Protein 8HKA (pdb70)

Solvent-accessible surface area: 12844 Å² total; per-residue (Å²): 111,146,172,128,78,93,94,23,0,108,2,8,0,0,9,28,57,47,4,2,9,4,62,0,3,88,26,0,0,101,64,0,83,98,104,32,121,45,18,1,100,21,67,44,106,54,16,55,13,1,14,91,0,0,60,34,0,14,160,26,130,59,47,1,30,22,0,0,2,1,19,1,1,0,4,0,0,0,62,68,26,43,204,146,59,60,9,66,10,68,107,13,52,32,0,0,0,0,0,11,0,16,0,0,0,0,0,24,41,212,21,102,12,152,43,0,93,69,0,18,57,64,1,124,75,51,88,42,159,4,29,6,0,0,19,4,42,0,6,4,0,1,0,0,0,4,16,0,35,89,66,21,62,9,119,17,69,40,48,60,43,128,0,12,28,41,0,8,103,35,0,62,47,45,126,4,37,0,0,0,0,4,0,1,12,0,11,70,42,47,140,66,50,100,3,93,8,6,0,0,0,37,150,126,82,13,97,30,20,77,147,10,42,4,0,43,99,27,55,19,97,72,0,56,4,40,3,1,6,0,0,0,0,1,42,54,6,75,86,80,70,8,28,56,8,16,133,16,4,28,33,4,6,87,80,100,88,0,71,129,77,0,63,119,25,17,3,90,27,100,11,35,73,34,64,128,0,21,121,42,20,182,61,10,16,43,89,5,47,146,19,23,198,64,10,98,10,180,101

Sequence (299 aa):
SHMQTPQALKIIVPYPAGGTADILPRVVAEKLRAQFPAGVLIDNRTGAGGNIGAEAVFRAEPDGNTLLASPPGPIAINHHLYRKMAFDPSKWEPVTVLATVPNVLVVNPRLPVKNVQEFIAYAKANPGKVTYGSQGNGTTSHLTASLFMQLTGTEMVHVPYKGTAPALVDLVGGQIDVFFDNISSSLPFHQAGKLRILGVADEQRSAALPEVPTFAEQGLPSMNAVTWFAVVAPPGTPAAKVAALQKSFAGALTQPEVQQKFAEQGAEPRGWDPARTGQFIRAESAKWDRVIRSANVRL

Radius of gyration: 18.82 Å; Cα contacts (8 Å, |Δi|>4): 672; chains: 1; bounding box: 53×41×50 Å

Organism: Piscinibacter sakaiensis (NCBI:txid1547922)

Structure (mmCIF, N/CA/C/O backbone):
data_8HKA
#
_entry.id   8HKA
#
_cell.length_a   46.182
_cell.length_b   54.101
_cell.length_c   50.600
_cell.angle_alpha   90.00
_cell.angle_beta   104.55
_cell.angle_gamma   90.00
#
_symmetry.space_group_name_H-M   'P 1 21 1'
#
loop_
_entity.id
_entity.type
_entity.pdbx_description
1 polymer 'Periplasmic terephthalate binding protein (TBP)'
2 non-polymer 'terephthalic acid'
3 water water
#
loop_
_atom_site.group_PDB
_atom_site.id
_atom_site.type_symbol
_atom_site.label_atom_id
_atom_site.label_alt_id
_atom_site.label_comp_id
_atom_site.label_asym_id
_atom_site.label_entity_id
_atom_site.label_seq_id
_atom_site.pdbx_PDB_ins_code
_atom_site.Cartn_x
_atom_site.Cartn_y
_atom_site.Cartn_z
_atom_site.occupancy
_atom_site.B_iso_or_equiv
_atom_site.auth_seq_id
_atom_site.auth_comp_id
_atom_site.auth_asym_id
_atom_site.auth_atom_id
_atom_site.pdbx_PDB_model_num
ATOM 1 N N . SER A 1 1 ? -39.933 19.444 9.940 1.00 17.47 23 SER A N 1
ATOM 2 C CA . SER A 1 1 ? -38.762 20.305 9.631 1.00 18.08 23 SER A CA 1
ATOM 3 C C . SER A 1 1 ? -37.815 20.323 10.829 1.00 14.73 23 SER A C 1
ATOM 4 O O . SER A 1 1 ? -38.256 20.074 11.941 1.00 14.53 23 SER A O 1
ATOM 13 N N . HIS A 1 2 ? -36.580 20.782 10.636 1.00 13.33 24 HIS A N 1
ATOM 14 C CA . HIS A 1 2 ? -35.689 21.160 11.725 1.00 12.08 24 HIS A CA 1
ATOM 15 C C . HIS A 1 2 ? -36.158 22.428 12.440 1.00 10.72 24 HIS A C 1
ATOM 16 O O . HIS A 1 2 ? -36.092 22.540 13.680 1.00 12.12 24 HIS A O 1
ATOM 30 N N . MET A 1 3 ? -36.534 23.460 11.699 1.00 11.66 25 MET A N 1
ATOM 31 C CA . MET A 1 3 ? -36.643 24.777 12.329 1.00 14.10 25 MET A CA 1
ATOM 32 C C . MET A 1 3 ? -37.808 24.815 13.319 1.00 13.81 25 MET A C 1
ATOM 33 O O . MET A 1 3 ? -37.752 25.537 14.323 1.00 15.22 25 MET A O 1
ATOM 47 N N . GLN A 1 4 ? -38.842 24.003 13.059 1.00 15.70 26 GLN A N 1
ATOM 48 C CA . GLN A 1 4 ? -40.033 24.051 13.898 1.00 18.52 26 GLN A CA 1
ATOM 49 C C . GLN A 1 4 ? -39.838 23.463 15.305 1.00 17.38 26 GLN A C 1
ATOM 50 O O . GLN A 1 4 ? -40.695 23.740 16.145 1.00 22.06 26 GLN A O 1
ATOM 64 N N . THR A 1 5 ? -38.773 22.689 15.577 1.00 18.59 27 THR A N 1
ATOM 65 C CA . THR A 1 5 ? -38.505 22.277 16.952 1.00 22.72 27 THR A CA 1
ATOM 66 C C . THR A 1 5 ? -37.610 23.295 17.656 1.00 20.18 27 THR A C 1
ATOM 67 O O . THR A 1 5 ? -36.451 23.465 17.308 1.00 25.58 27 THR A O 1
ATOM 78 N N . PRO A 1 6 ? -38.122 24.058 18.641 1.00 20.39 28 PRO A N 1
ATOM 79 C CA . PRO A 1 6 ? -37.227 24.756 19.570 1.00 22.62 28 PRO A CA 1
ATOM 80 C C . PRO A 1 6 ? -36.534 23.626 20.361 1.00 20.47 28 PRO A C 1
ATOM 81 O O . PRO A 1 6 ? -37.182 22.663 20.765 1.00 20.92 28 PRO A O 1
ATOM 92 N N . GLN A 1 7 ? -35.218 23.667 20.484 1.00 19.48 29 GLN A N 1
ATOM 93 C CA . GLN A 1 7 ? -34.482 22.776 21.384 1.00 21.67 29 GLN A CA 1
ATOM 94 C C . GLN A 1 7 ? -33.657 23.605 22.370 1.00 20.09 29 GLN A C 1
ATOM 95 O O . GLN A 1 7 ? -32.982 24.569 22.016 1.00 17.88 29 GLN A O 1
ATOM 109 N N . ALA A 1 8 ? -33.737 23.261 23.654 1.00 18.91 30 ALA A N 1
ATOM 110 C CA . ALA A 1 8 ? -32.906 23.945 24.627 1.00 17.95 30 ALA A CA 1
ATOM 111 C C . ALA A 1 8 ? -31.429 23.630 24.365 1.00 15.93 30 ALA A C 1
ATOM 112 O O . ALA A 1 8 ? -31.115 22.494 23.939 1.00 18.40 30 ALA A O 1
ATOM 119 N N . LEU A 1 9 ? -30.543 24.602 24.701 1.00 11.60 31 LEU A N 1
ATOM 120 C CA . LEU A 1 9 ? -29.129 24.302 24.883 1.00 10.67 31 LEU A CA 1
ATOM 121 C C . LEU A 1 9 ? -28.885 23.869 26.315 1.00 11.26 31 LEU A C 1
ATOM 122 O O . LEU A 1 9 ? -29.179 24.610 27.247 1.00 13.29 31 LEU A O 1
ATOM 138 N N . LYS A 1 10 ? -28.409 22.620 26.468 1.00 9.63 3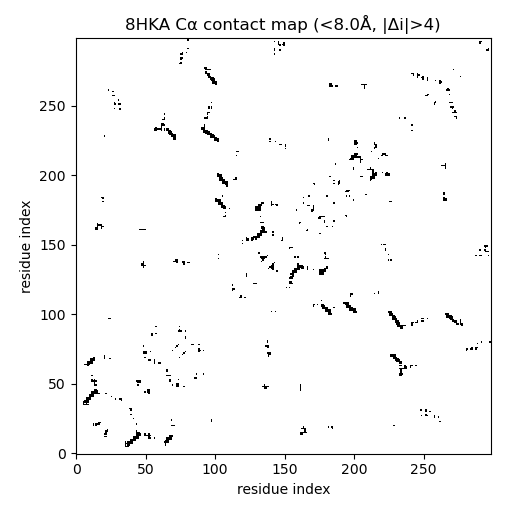2 LYS A N 1
ATOM 139 C CA . LYS A 1 10 ? -28.073 22.114 27.793 1.00 10.13 32 LYS A CA 1
ATOM 140 C C . LYS A 1 10 ? -26.554 22.126 27.932 1.00 8.81 32 LYS A C 1
ATOM 141 O O . LYS A 1 10 ? -25.857 21.563 27.098 1.00 10.19 32 LYS A O 1
ATOM 160 N N . ILE A 1 11 ? -26.059 22.835 28.921 1.00 9.31 33 ILE A N 1
ATOM 161 C CA . ILE A 1 11 ? -24.633 22.911 29.227 1.00 9.04 33 ILE A CA 1
ATOM 162 C C . ILE A 1 11 ? -24.379 22.259 30.576 1.00 8.35 33 ILE A C 1
ATOM 163 O O . ILE A 1 11 ? -24.938 22.697 31.610 1.00 10.34 33 ILE A O 1
ATOM 179 N N . ILE A 1 12 ? -23.598 21.194 30.601 1.00 6.78 34 ILE A N 1
ATOM 180 C CA . ILE A 1 12 ? -23.211 20.569 31.848 1.00 6.82 34 ILE A CA 1
ATOM 181 C C . ILE A 1 12 ? -21.888 21.173 32.288 1.00 5.88 34 ILE A C 1
ATOM 182 O O . ILE A 1 12 ? -20.914 21.188 31.524 1.00 6.20 34 ILE A O 1
ATOM 198 N N . VAL A 1 13 ? -21.846 21.613 33.555 1.00 6.07 35 VAL A N 1
ATOM 199 C CA . VAL A 1 13 ? -20.612 21.977 34.242 1.00 5.55 35 VAL A CA 1
ATOM 200 C C . VAL A 1 13 ? -20.345 20.870 35.232 1.00 5.26 35 VAL A C 1
ATOM 201 O O . VAL A 1 13 ? -21.197 20.659 36.140 1.00 6.20 35 VAL A O 1
ATOM 214 N N . PRO A 1 14 ? -19.262 20.109 35.140 1.00 5.42 36 PRO A N 1
ATOM 215 C CA . PRO A 1 14 ? -19.123 18.886 35.948 1.00 6.07 36 PRO A CA 1
ATOM 216 C C . PRO A 1 14 ? -18.470 19.117 37.314 1.00 5.97 36 PRO A C 1
ATOM 217 O O . PRO A 1 14 ? -17.742 18.275 37.800 1.00 6.71 36 PRO A O 1
ATOM 228 N N . TYR A 1 15 ? -18.825 20.245 37.936 1.00 5.70 37 TYR A N 1
ATOM 229 C CA . TYR A 1 15 ? -18.291 20.693 39.203 1.00 6.26 37 TYR A CA 1
ATOM 230 C C . TYR A 1 15 ? -19.372 21.453 39.936 1.00 6.50 37 TYR A C 1
ATOM 231 O O . TYR A 1 15 ? -20.330 21.951 39.323 1.00 6.97 37 TYR A O 1
ATOM 249 N N . PRO A 1 16 ? -19.260 21.547 41.270 1.00 6.94 38 PRO A N 1
ATOM 250 C CA . PRO A 1 16 ? -20.264 22.244 42.057 1.00 7.68 38 PRO A CA 1
ATOM 251 C C . PRO A 1 16 ? -20.386 23.728 41.703 1.00 6.79 38 PRO A C 1
ATOM 252 O O . PRO A 1 16 ? -19.405 24.402 41.309 1.00 7.04 38 PRO A O 1
ATOM 263 N N . ALA A 1 17 ? -21.592 24.254 41.878 1.00 7.82 39 ALA A N 1
ATOM 264 C CA . ALA A 1 17 ? -21.830 25.649 41.602 1.00 8.03 39 ALA A CA 1
ATOM 265 C C . ALA A 1 17 ? -20.959 26.548 42.469 1.00 8.03 39 ALA A C 1
ATOM 266 O O . ALA A 1 17 ? -20.579 26.188 43.589 1.00 8.72 39 ALA A O 1
ATOM 273 N N . GLY A 1 18 ? -20.621 27.711 41.897 1.00 8.33 40 GLY A N 1
ATOM 274 C CA . GLY A 1 18 ? -20.013 28.767 42.653 1.00 8.72 40 GLY A CA 1
ATOM 275 C C . GLY A 1 18 ? -18.516 28.890 42.423 1.00 8.10 40 GLY A C 1
ATOM 276 O O . GLY A 1 18 ? -17.957 29.947 42.768 1.00 10.30 40 GLY A O 1
ATOM 280 N N . GLY A 1 19 ? -17.822 27.873 41.897 1.00 6.46 41 GLY A N 1
ATOM 281 C CA . GLY A 1 19 ? -16.437 27.989 41.477 1.00 6.64 41 GLY A CA 1
ATOM 282 C C . GLY A 1 19 ? -16.354 28.625 40.099 1.00 6.00 41 GLY A C 1
ATOM 283 O O . GLY A 1 19 ? -17.373 28.960 39.486 1.00 6.44 41 GLY A O 1
ATOM 287 N N . THR A 1 20 ? -15.133 28.753 39.549 1.00 5.53 42 THR A N 1
ATOM 288 C CA . THR A 1 20 ? -14.968 29.380 38.248 1.00 5.30 42 THR A CA 1
ATOM 289 C C . THR A 1 20 ? -15.618 28.539 37.152 1.00 4.83 42 THR A C 1
ATOM 290 O O . THR A 1 20 ? -16.084 29.065 36.165 1.00 5.20 42 THR A O 1
ATOM 301 N N . ALA A 1 21 ? -15.536 27.226 37.276 1.00 4.79 43 ALA A N 1
ATOM 302 C CA . ALA A 1 21 ? -16.069 26.343 36.248 1.00 5.23 43 ALA A CA 1
ATOM 303 C C . ALA A 1 21 ? -17.560 26.652 36.026 1.00 5.11 43 ALA A C 1
ATOM 304 O O . ALA A 1 21 ? -18.050 26.595 34.908 1.00 5.91 43 ALA A O 1
ATOM 311 N N . ASP A 1 22 ? -18.258 26.965 37.103 1.00 5.68 44 ASP A N 1
ATOM 312 C CA . ASP A 1 22 ? -19.681 27.291 37.074 1.00 6.06 44 ASP A CA 1
ATOM 313 C C . ASP A 1 22 ? -19.934 28.741 36.677 1.00 6.14 44 ASP A C 1
ATOM 314 O O . ASP A 1 22 ? -20.815 29.045 35.876 1.00 7.15 44 ASP A O 1
ATOM 323 N N . ILE A 1 23 ? -19.175 29.657 37.267 1.00 6.29 45 ILE A N 1
ATOM 324 C CA . ILE A 1 23 ? -19.454 31.080 37.124 1.00 7.15 45 ILE A CA 1
ATOM 325 C C . ILE A 1 23 ? -19.280 31.526 35.674 1.00 6.84 45 ILE A C 1
ATOM 326 O O . ILE A 1 23 ? -20.109 32.275 35.162 1.00 7.70 45 ILE A O 1
ATOM 342 N N . LEU A 1 24 ? -18.164 31.150 35.036 1.00 6.83 46 LEU A N 1
ATOM 343 C CA . LEU A 1 24 ? -17.888 31.718 33.722 1.00 6.60 46 LEU A CA 1
ATOM 344 C C . LEU A 1 24 ? -18.951 31.305 32.700 1.00 6.52 46 LEU A C 1
ATOM 345 O O . LEU A 1 24 ? -19.448 32.172 31.941 1.00 7.03 46 LEU A O 1
ATOM 361 N N . PRO A 1 25 ? -19.315 30.010 32.568 1.00 6.77 47 PRO A N 1
ATOM 362 C CA . PRO A 1 25 ? -20.375 29.695 31.594 1.00 7.54 47 PRO A CA 1
ATOM 363 C C . PRO A 1 25 ? -21.700 30.347 31.950 1.00 7.36 47 PRO A C 1
ATOM 364 O O . PRO A 1 25 ? -22.460 30.662 31.030 1.00 8.34 47 PRO A O 1
ATOM 375 N N . ARG A 1 26 ? -22.026 30.517 33.233 1.00 7.31 48 ARG A N 1
ATOM 376 C CA . ARG A 1 26 ? -23.283 31.155 33.561 1.00 7.89 48 ARG A CA 1
ATOM 377 C C . ARG A 1 26 ? -23.281 32.624 33.125 1.00 7.88 48 ARG A C 1
ATOM 378 O O . ARG A 1 26 ? -24.304 33.129 32.625 1.00 9.51 48 ARG A O 1
ATOM 399 N N . VAL A 1 27 ? -22.143 33.319 33.273 1.00 7.35 49 VAL A N 1
ATOM 400 C CA . VAL A 1 27 ? -22.037 34.706 32.817 1.00 7.71 49 VAL A CA 1
ATOM 401 C C . VAL A 1 27 ? -22.289 34.753 31.300 1.00 7.71 49 VAL A C 1
ATOM 402 O O . VAL A 1 27 ? -23.042 35.619 30.786 1.00 9.05 49 VAL A O 1
ATOM 415 N N . VAL A 1 28 ? -21.637 33.854 30.567 1.00 8.36 50 VAL A N 1
ATOM 416 C CA . VAL A 1 28 ? -21.743 33.814 29.116 1.00 8.84 50 VAL A CA 1
ATOM 417 C C . VAL A 1 28 ? -23.160 33.445 28.685 1.00 9.06 50 VAL A C 1
ATOM 418 O O . VAL A 1 28 ? -23.686 33.998 27.702 1.00 10.31 50 VAL A O 1
ATOM 431 N N . ALA A 1 29 ? -23.792 32.497 29.386 1.00 9.28 51 ALA A N 1
ATOM 432 C CA . ALA A 1 29 ? -25.100 31.981 28.991 1.00 10.76 51 ALA A CA 1
ATOM 433 C C . ALA A 1 29 ? -26.135 33.081 28.955 1.00 10.83 51 ALA A C 1
ATOM 434 O O . ALA A 1 29 ? -27.062 32.973 28.140 1.00 12.37 51 ALA A O 1
ATOM 441 N N . GLU A 1 30 ? -25.971 34.124 29.760 1.00 11.66 52 GLU A N 1
ATOM 442 C CA . GLU A 1 30 ? -26.949 35.197 29.777 1.00 13.09 52 GLU A CA 1
ATOM 443 C C . GLU A 1 30 ? -26.999 35.862 28.413 1.00 12.07 52 GLU A C 1
ATOM 444 O O . GLU A 1 30 ? -28.065 36.377 28.046 1.00 16.36 52 GLU A O 1
ATOM 456 N N . LYS A 1 31 ? -25.886 35.843 27.673 1.00 12.73 53 LYS A N 1
ATOM 457 C CA . LYS A 1 31 ? -25.775 36.498 26.385 1.00 13.93 53 LYS A CA 1
ATOM 458 C C . LYS A 1 31 ? -26.076 35.544 25.234 1.00 15.50 53 LYS A C 1
ATOM 459 O O . LYS A 1 31 ? -25.979 36.011 24.102 1.00 19.93 53 LYS A O 1
ATOM 478 N N . LEU A 1 32 ? -26.393 34.253 25.498 1.00 15.71 54 LEU A N 1
ATOM 479 C CA . LEU A 1 32 ? -26.744 33.268 24.476 1.00 15.79 54 LEU A CA 1
ATOM 480 C C . LEU A 1 32 ? -28.235 32.975 24.489 1.00 15.67 54 LEU A C 1
ATOM 481 O O . LEU A 1 32 ? -28.756 32.422 23.519 1.00 14.88 54 LEU A O 1
ATOM 497 N N . ARG A 1 33 ? -28.893 33.251 25.635 1.00 16.48 55 ARG A N 1
ATOM 498 C CA . ARG A 1 33 ? -30.309 32.948 25.772 1.00 17.05 55 ARG A CA 1
ATOM 499 C C . ARG A 1 33 ? -31.093 33.485 24.572 1.00 16.39 55 ARG A C 1
ATOM 500 O O . ARG A 1 33 ? -32.026 32.813 24.114 1.00 20.26 55 ARG A O 1
ATOM 521 N N . ALA A 1 34 ? -30.702 34.627 23.999 1.00 16.95 56 ALA A N 1
ATOM 522 C CA . ALA A 1 34 ? -31.442 35.173 22.863 1.00 16.47 56 ALA A CA 1
ATOM 523 C C . ALA A 1 34 ? -31.434 34.271 21.633 1.00 18.83 56 ALA A C 1
ATOM 524 O O . ALA A 1 34 ? -32.339 34.383 20.811 1.00 19.71 56 ALA A O 1
ATOM 531 N N . GLN A 1 35 ? -30.390 33.445 21.448 1.00 19.50 57 GLN A N 1
ATOM 532 C CA . GLN A 1 35 ? -30.242 32.611 20.249 1.00 18.96 57 GLN A CA 1
ATOM 533 C C . GLN A 1 35 ? -30.829 31.212 20.425 1.00 21.22 57 GLN A C 1
ATOM 534 O O . GLN A 1 35 ? -30.879 30.426 19.479 1.00 24.55 57 GLN A O 1
ATOM 548 N N . PHE A 1 36 ? -31.199 30.877 21.653 1.00 19.49 58 PHE A N 1
ATOM 549 C CA . PHE A 1 36 ? -31.697 29.573 22.035 1.00 19.56 58 PHE A CA 1
ATOM 550 C C . PHE A 1 36 ? -32.997 29.859 22.752 1.00 21.13 58 PHE A C 1
ATOM 551 O O . PHE A 1 36 ? -33.063 29.822 23.975 1.00 22.88 58 PHE A O 1
ATOM 568 N N . PRO A 1 37 ? -34.060 30.215 21.999 1.00 24.87 59 PRO A N 1
ATOM 569 C CA . PRO A 1 37 ? -35.282 30.731 22.620 1.00 25.57 59 PRO A CA 1
ATOM 570 C C . PRO A 1 37 ? -36.011 29.724 23.500 1.00 27.14 59 PRO A C 1
ATOM 571 O O . PRO A 1 37 ? -36.820 30.111 24.347 1.00 28.43 59 PRO A O 1
ATOM 582 N N . ALA A 1 38 ? -35.711 28.433 23.311 1.00 22.62 60 ALA A N 1
ATOM 583 C CA . ALA A 1 38 ? -36.249 27.404 24.174 1.00 22.70 60 ALA A CA 1
ATOM 584 C C . ALA A 1 38 ? -35.467 27.318 25.490 1.00 21.71 60 ALA A C 1
ATOM 585 O O . ALA A 1 38 ? -35.803 26.491 26.335 1.00 24.65 60 ALA A O 1
ATOM 592 N N . GLY A 1 39 ? -34.389 28.104 25.624 1.00 19.94 61 GLY A N 1
ATOM 593 C CA . GLY A 1 39 ? -33.681 28.242 26.890 1.00 16.79 61 GLY A CA 1
ATOM 594 C C . GLY A 1 39 ? -32.253 27.702 26.830 1.00 15.93 61 GLY A C 1
ATOM 595 O O . GLY A 1 39 ? -31.940 26.787 26.066 1.00 16.93 61 GLY A O 1
ATOM 599 N N . VAL A 1 40 ? -31.414 28.286 27.689 1.00 15.45 62 VAL A N 1
ATOM 600 C CA . VAL A 1 40 ? -30.086 27.770 27.977 1.00 14.02 62 VAL A CA 1
ATOM 601 C C . VAL A 1 40 ? -30.108 27.327 29.438 1.00 17.23 62 VAL A C 1
ATOM 602 O O . VAL A 1 40 ? -30.516 28.090 30.335 1.00 18.53 62 VAL A O 1
ATOM 615 N N . LEU A 1 41 ? -29.814 26.048 29.669 1.00 17.05 63 LEU A N 1
ATOM 616 C CA . LEU A 1 41 ? -29.903 25.480 31.007 1.00 17.89 63 LEU A CA 1
ATOM 617 C C . LEU A 1 41 ? -28.527 24.937 31.370 1.00 17.33 63 LEU A C 1
ATOM 618 O O . LEU A 1 41 ? -27.999 24.107 30.631 1.00 16.14 63 LEU A O 1
ATOM 634 N N . ILE A 1 42 ? -27.952 25.433 32.470 1.00 15.30 64 ILE A N 1
ATOM 635 C CA . ILE A 1 42 ? -26.720 24.883 33.033 1.00 14.25 64 ILE A CA 1
ATOM 636 C C . ILE A 1 42 ? -27.073 23.912 34.145 1.00 10.61 64 ILE A C 1
ATOM 637 O O . ILE A 1 42 ? -27.833 24.265 35.047 1.00 13.44 64 ILE A O 1
ATOM 653 N N . ASP A 1 43 ? -26.495 22.725 34.088 1.00 10.51 65 ASP A N 1
ATOM 654 C CA . ASP A 1 43 ? -26.659 21.731 35.121 1.00 12.56 65 ASP A CA 1
ATOM 655 C C . ASP A 1 43 ? -25.284 21.406 35.691 1.00 10.16 65 ASP A C 1
ATOM 656 O O . ASP A 1 43 ? -24.343 21.084 34.957 1.00 10.58 65 ASP A O 1
ATOM 665 N N . ASN A 1 44 ? -25.187 21.452 37.005 1.00 9.18 66 ASN A N 1
ATOM 666 C CA . ASN A 1 44 ? -23.975 21.074 37.709 1.00 8.53 66 ASN A CA 1
ATOM 667 C C . ASN A 1 44 ? -24.062 19.594 38.042 1.00 8.42 66 ASN A C 1
ATOM 668 O O . ASN A 1 44 ? -25.026 19.167 38.724 1.00 10.97 66 ASN A O 1
ATOM 679 N N . ARG A 1 45 ? -23.151 18.793 37.516 1.00 8.00 67 ARG A N 1
ATOM 680 C CA . ARG A 1 45 ? -23.169 17.362 37.734 1.00 9.14 67 ARG A CA 1
ATOM 681 C C . ARG A 1 45 ? -21.811 16.903 38.241 1.00 8.76 67 ARG A C 1
ATOM 682 O O . ARG A 1 45 ? -20.828 16.908 37.469 1.00 9.12 67 ARG A O 1
ATOM 703 N N . THR A 1 46 ? -21.707 16.597 39.531 1.00 9.11 68 THR A N 1
ATOM 704 C CA . THR A 1 46 ? -20.433 16.447 40.194 1.00 8.99 68 THR A CA 1
ATOM 705 C C . THR A 1 46 ? -19.999 14.992 40.210 1.00 8.52 68 THR A C 1
ATOM 706 O O . THR A 1 46 ? -20.779 14.068 39.981 1.00 9.78 68 THR A O 1
ATOM 717 N N . GLY A 1 47 ? -18.728 14.787 40.462 1.00 8.94 69 GLY A N 1
ATOM 718 C CA . GLY A 1 47 ? -18.196 13.476 40.783 1.00 9.58 69 GLY A CA 1
ATOM 719 C C . GLY A 1 47 ? -17.116 13.020 39.803 1.00 8.49 69 GLY A C 1
ATOM 720 O O . GLY A 1 47 ? -17.032 13.511 38.653 1.00 7.80 69 GLY A O 1
ATOM 724 N N . ALA A 1 48 ? -16.317 12.083 40.287 1.00 8.81 70 ALA A N 1
ATOM 725 C CA . ALA A 1 48 ? -15.228 11.455 39.548 1.00 9.22 70 ALA A CA 1
ATOM 726 C C . ALA A 1 48 ? -14.333 12.475 38.862 1.00 8.13 70 ALA A C 1
ATOM 727 O O . ALA A 1 48 ? -13.922 12.318 37.708 1.00 7.76 70 ALA A O 1
ATOM 734 N N . GLY A 1 49 ? -14.007 13.559 39.571 1.00 8.63 71 GLY A N 1
ATOM 735 C CA . GLY A 1 49 ? -13.006 14.476 39.005 1.00 8.33 71 GLY A CA 1
ATOM 736 C C . GLY A 1 49 ? -13.571 15.385 37.902 1.00 7.59 71 GLY A C 1
ATOM 737 O O . GLY A 1 49 ? -12.783 16.051 37.248 1.00 8.12 71 GLY A O 1
ATOM 741 N N . GLY A 1 50 ? -14.869 15.324 37.671 1.00 6.99 72 GLY A N 1
ATOM 742 C CA . GLY A 1 50 ? -15.515 15.929 36.520 1.00 6.42 72 GLY A CA 1
ATOM 743 C C . GLY A 1 50 ? -15.966 14.889 35.488 1.00 6.11 72 GLY A C 1
ATOM 744 O O . GLY A 1 50 ? -16.664 15.247 34.522 1.00 6.59 72 GLY A O 1
ATOM 748 N N . ASN A 1 51 ? -15.605 13.605 35.706 1.00 6.42 73 ASN A N 1
ATOM 749 C CA . ASN A 1 51 ? -15.912 12.613 34.680 1.00 7.05 73 ASN A CA 1
ATOM 750 C C . ASN A 1 51 ? -17.355 12.167 34.663 1.00 7.03 73 ASN A C 1
ATOM 751 O O . ASN A 1 51 ? -17.795 11.635 33.629 1.00 7.48 73 ASN A O 1
ATOM 762 N N . ILE A 1 52 ? -18.119 12.336 35.756 1.00 7.07 74 ILE A N 1
ATOM 763 C CA . ILE A 1 52 ? -19.510 11.944 35.704 1.00 7.13 74 ILE A CA 1
ATOM 764 C C . ILE A 1 52 ? -20.262 12.875 34.753 1.00 6.72 74 ILE A C 1
ATOM 765 O O . ILE A 1 52 ? -20.962 12.445 33.836 1.00 7.37 74 ILE A O 1
ATOM 781 N N . GLY A 1 53 ? -20.164 14.187 34.984 1.00 7.11 75 GLY A N 1
ATOM 782 C CA . GLY A 1 53 ? -20.827 15.107 34.082 1.00 6.90 75 GLY A CA 1
ATOM 783 C C . GLY A 1 53 ? -20.299 15.040 32.659 1.00 6.33 75 GLY A C 1
ATOM 784 O O . GLY A 1 53 ? -21.045 15.150 31.709 1.00 6.91 75 GLY A O 1
ATOM 788 N N . ALA A 1 54 ? -19.001 14.842 32.543 1.00 6.32 76 ALA A N 1
ATOM 789 C CA . ALA A 1 54 ? -18.380 14.697 31.225 1.00 6.59 76 ALA A CA 1
ATOM 790 C C . ALA A 1 54 ? -18.984 13.507 30.489 1.00 6.09 76 ALA A C 1
ATOM 791 O O . ALA A 1 54 ? -19.296 13.632 29.307 1.00 6.96 76 ALA A O 1
ATOM 798 N N . GLU A 1 55 ? -19.123 12.352 31.146 1.00 7.16 77 GLU A N 1
ATOM 799 C CA . GLU A 1 55 ? -19.629 11.170 30.484 1.00 7.58 77 GLU A CA 1
ATOM 800 C C . GLU A 1 55 ? -21.025 11.448 29.980 1.00 8.15 77 GLU A C 1
ATOM 801 O O . GLU A 1 55 ? -21.411 10.960 28.921 1.00 8.28 77 GLU A O 1
ATOM 813 N N . ALA A 1 56 ? -21.824 12.145 30.776 1.00 8.14 78 ALA A N 1
ATOM 814 C CA . ALA A 1 56 ? -23.196 12.464 30.394 1.00 8.72 78 ALA A CA 1
ATOM 815 C C . ALA A 1 56 ? -23.248 13.248 29.080 1.00 7.89 78 ALA A C 1
ATOM 816 O O . ALA A 1 56 ? -24.087 12.965 28.214 1.00 9.46 78 ALA A O 1
ATOM 823 N N . VAL A 1 57 ? -22.346 14.225 28.891 1.00 6.87 79 VAL A N 1
ATOM 824 C CA . VAL A 1 57 ? -22.291 14.918 27.618 1.00 6.95 79 VAL A CA 1
ATOM 825 C C . VAL A 1 57 ? -21.768 14.019 26.526 1.00 6.49 79 VAL A C 1
ATOM 826 O O . VAL A 1 57 ? -22.262 14.025 25.386 1.00 7.03 79 VAL A O 1
ATOM 839 N N . PHE A 1 58 ? -20.743 13.256 26.813 1.00 6.66 80 PHE A N 1
ATOM 840 C CA . PHE A 1 58 ? -20.075 12.426 25.822 1.00 6.96 80 PHE A CA 1
ATOM 841 C C . PHE A 1 58 ? -21.058 11.504 25.128 1.00 7.12 80 PHE A C 1
ATOM 842 O O . PHE A 1 58 ? -20.935 11.217 23.933 1.00 7.62 80 PHE A O 1
ATOM 859 N N . ARG A 1 59 ? -21.992 10.963 25.913 1.00 7.15 81 ARG A N 1
ATOM 860 C CA . ARG A 1 59 ? -22.977 9.995 25.461 1.00 8.25 81 ARG A CA 1
ATOM 861 C C . ARG A 1 59 ? -24.225 10.649 24.899 1.00 8.11 81 ARG A C 1
ATOM 862 O O . ARG A 1 59 ? -25.099 9.902 24.403 1.00 9.81 81 ARG A O 1
ATOM 883 N N . ALA A 1 60 ? -24.365 11.978 24.952 1.00 8.02 82 ALA A N 1
ATOM 884 C CA . ALA A 1 60 ? -25.548 12.633 24.429 1.00 8.51 82 ALA A CA 1
ATOM 885 C C . ALA A 1 60 ? -25.542 12.683 22.905 1.00 8.13 82 ALA A C 1
ATOM 886 O O . ALA A 1 60 ? -24.496 12.523 22.263 1.00 8.93 82 ALA A O 1
ATOM 893 N N . GLU A 1 61 ? -26.697 12.976 22.298 1.00 9.77 83 GLU A N 1
ATOM 894 C CA . GLU A 1 61 ? -26.746 13.068 20.853 1.00 9.22 83 GLU A CA 1
ATOM 895 C C . GLU A 1 61 ? -25.785 14.146 20.378 1.00 9.59 83 GLU A C 1
ATOM 896 O O . GLU A 1 61 ? -25.728 15.214 20.934 1.00 9.09 83 GLU A O 1
ATOM 908 N N . PRO A 1 62 ? -25.059 13.884 19.281 1.00 9.87 84 PRO A N 1
ATOM 909 C CA . PRO A 1 62 ? -24.094 14.843 18.737 1.00 9.59 84 PRO A CA 1
ATOM 910 C C . PRO A 1 62 ? -24.775 15.864 17.816 1.00 9.93 84 PRO A C 1
ATOM 911 O O . PRO A 1 62 ? -24.350 16.041 16.660 1.00 10.73 84 PRO A O 1
ATOM 922 N N . ASP A 1 63 ? -25.746 16.577 18.355 1.00 9.95 85 ASP A N 1
ATOM 923 C CA . ASP A 1 63 ? -26.544 17.546 17.629 1.00 10.71 85 ASP A CA 1
ATOM 924 C C . ASP A 1 63 ? -26.170 18.957 18.043 1.00 11.03 85 ASP A C 1
ATOM 925 O O . ASP A 1 63 ? -26.745 19.926 17.550 1.00 12.72 85 ASP A O 1
ATOM 934 N N . GLY A 1 64 ? -25.217 19.107 18.976 1.00 10.41 86 GLY A N 1
ATOM 935 C CA . GLY A 1 64 ? -24.870 20.414 19.456 1.00 10.46 86 GLY A CA 1
ATOM 936 C C . GLY A 1 64 ? -25.816 20.963 20.512 1.00 9.82 86 GLY A C 1
ATOM 937 O O . GLY A 1 64 ? -25.580 22.075 20.928 1.00 12.23 86 GLY A O 1
ATOM 941 N N . ASN A 1 65 ? -26.876 20.257 20.921 1.00 9.20 87 ASN A N 1
ATOM 942 C CA . ASN A 1 65 ? -27.802 20.731 21.948 1.00 10.31 87 ASN A CA 1
ATOM 943 C C . ASN A 1 65 ? -27.385 20.373 23.372 1.00 8.57 87 ASN A C 1
ATOM 944 O O . ASN A 1 65 ? -28.020 20.811 24.318 1.00 9.90 87 ASN A O 1
ATOM 955 N N . THR A 1 66 ? -26.359 19.523 23.508 1.00 8.32 88 THR A N 1
ATOM 956 C CA . THR A 1 66 ? -25.802 19.201 24.797 1.00 7.61 88 THR A CA 1
ATOM 957 C C . THR A 1 66 ? -24.299 19.397 24.708 1.00 7.24 88 THR A C 1
ATOM 958 O O . THR A 1 66 ? -23.623 18.752 23.887 1.00 7.64 88 THR A O 1
ATOM 969 N N . LEU A 1 67 ? -23.778 20.260 25.607 1.00 6.72 89 LEU A N 1
ATOM 970 C CA . LEU A 1 67 ? -22.357 20.606 25.584 1.00 6.20 89 LEU A CA 1
ATOM 971 C C . LEU A 1 67 ? -21.779 20.496 26.991 1.00 6.11 89 LEU A C 1
ATOM 972 O O . LEU A 1 67 ? -22.495 20.625 27.986 1.00 7.12 89 LEU A O 1
ATOM 988 N N . LEU A 1 68 ? -20.465 20.282 27.032 1.00 5.73 90 LEU A N 1
ATOM 989 C CA . LEU A 1 68 ? -19.727 20.285 28.276 1.00 5.37 90 LEU A CA 1
ATOM 990 C C . LEU A 1 68 ? -18.967 21.595 28.359 1.00 5.69 90 LEU A C 1
ATOM 991 O O . LEU A 1 68 ? -18.200 21.917 27.437 1.00 6.03 90 LEU A O 1
ATOM 1007 N N . ALA A 1 69 ? -19.100 22.315 29.458 1.00 5.45 91 ALA A N 1
ATOM 1008 C CA . ALA A 1 69 ? -18.277 23.494 29.745 1.00 5.42 91 ALA A CA 1
ATOM 1009 C C . ALA A 1 69 ? -17.438 23.130 30.962 1.00 5.06 91 ALA A C 1
ATOM 1010 O O . ALA A 1 69 ? -17.981 23.021 32.082 1.00 5.61 91 ALA A O 1
ATOM 1017 N N . SER A 1 70 ? -16.147 22.883 30.755 1.00 5.26 92 SER A N 1
ATOM 1018 C CA . SER A 1 70 ? -15.327 22.314 31.824 1.00 4.61 92 SER A CA 1
ATOM 1019 C C . SER A 1 70 ? -13.918 22.860 31.808 1.00 4.77 92 SER A C 1
ATOM 1020 O O . SER A 1 70 ? -13.343 23.110 30.741 1.00 5.31 92 SER A O 1
ATOM 1028 N N . PRO A 1 71 ? -13.282 22.872 32.996 1.00 4.95 93 PRO A N 1
ATOM 1029 C CA . PRO A 1 71 ? -11.832 22.968 33.113 1.00 5.00 93 PRO A CA 1
ATOM 1030 C C . PRO A 1 71 ? -11.189 21.650 32.666 1.00 5.31 93 PRO A C 1
ATOM 1031 O O . PRO A 1 71 ? -11.866 20.705 32.181 1.00 5.29 93 PRO A O 1
ATOM 1042 N N . PRO A 1 72 ? -9.855 21.562 32.717 1.00 5.41 94 PRO A N 1
ATOM 1043 C CA . PRO A 1 72 ? -9.130 20.550 31.930 1.00 5.60 94 PRO A CA 1
ATOM 1044 C C . PRO A 1 72 ? -9.300 19.094 32.312 1.00 5.78 94 PRO A C 1
ATOM 1045 O O . PRO A 1 72 ? -8.949 18.239 31.474 1.00 6.59 94 PRO A O 1
ATOM 1056 N N . GLY A 1 73 ? -9.653 18.774 33.544 1.00 5.56 95 GLY A N 1
ATOM 1057 C CA . GLY A 1 73 ? -9.635 17.393 33.998 1.00 5.55 95 GLY A CA 1
ATOM 1058 C C . GLY A 1 73 ? -10.212 16.397 32.999 1.00 5.32 95 GLY A C 1
ATOM 1059 O O . GLY A 1 73 ? -9.514 15.513 32.513 1.00 6.10 95 GLY A O 1
ATOM 1063 N N . PRO A 1 74 ? -11.531 16.497 32.708 1.00 6.12 96 PRO A N 1
ATOM 1064 C CA . PRO A 1 74 ? -12.159 15.489 31.842 1.00 6.68 96 PRO A CA 1
ATOM 1065 C C . PRO A 1 74 ? -12.034 15.766 30.352 1.00 6.21 96 PRO A C 1
ATOM 1066 O O . PRO A 1 74 ? -12.652 15.047 29.542 1.00 7.41 96 PRO A O 1
ATOM 1077 N N . ILE A 1 75 ? -11.182 16.732 29.987 1.00 6.50 97 ILE A N 1
ATOM 1078 C CA . ILE A 1 75 ? -10.895 17.024 28.589 1.00 6.58 97 ILE A CA 1
ATOM 1079 C C . ILE A 1 75 ? -9.472 16.624 28.249 1.00 7.31 97 ILE A C 1
ATOM 1080 O O . ILE A 1 75 ? -9.226 16.062 27.173 1.00 9.71 97 ILE A O 1
ATOM 1096 N N . ALA A 1 76 ? -8.508 17.012 29.082 1.00 7.62 98 ALA A N 1
ATOM 1097 C CA . ALA A 1 76 ? -7.101 16.916 28.762 1.00 7.81 98 ALA A CA 1
ATOM 1098 C C . ALA A 1 76 ? -6.276 16.144 29.795 1.00 8.26 98 ALA A C 1
ATOM 1099 O O . ALA A 1 76 ? -5.149 15.759 29.433 1.00 9.74 98 ALA A O 1
ATOM 1106 N N . ILE A 1 77 ? -6.716 15.974 31.027 1.00 8.20 99 ILE A N 1
ATOM 1107 C CA . ILE A 1 77 ? -5.784 15.531 32.063 1.00 7.99 99 ILE A CA 1
ATOM 1108 C C . ILE A 1 77 ? -6.081 14.151 32.615 1.00 8.33 99 ILE A C 1
ATOM 1109 O O . ILE A 1 77 ? -5.185 13.287 32.688 1.00 9.09 99 ILE A O 1
ATOM 1125 N N . ASN A 1 78 ? -7.308 13.948 33.076 1.00 8.64 100 ASN A N 1
ATOM 1126 C CA . ASN A 1 78 ? -7.494 12.798 33.944 1.00 10.56 100 ASN A CA 1
ATOM 1127 C C . ASN A 1 78 ? -7.330 11.460 33.228 1.00 9.76 100 ASN A C 1
ATOM 1128 O O . ASN A 1 78 ? -6.950 10.474 33.906 1.00 10.39 100 ASN A O 1
ATOM 1139 N N . HIS A 1 79 ? -7.445 11.434 31.912 1.00 9.17 101 HIS A N 1
ATOM 1140 C CA . HIS A 1 79 ? -7.248 10.200 31.201 1.00 10.64 101 HIS A CA 1
ATOM 1141 C C . HIS A 1 79 ? -5.784 9.764 31.234 1.00 10.40 101 HIS A C 1
ATOM 1142 O O . HIS A 1 79 ? -5.505 8.574 30.974 1.00 12.21 101 HIS A O 1
ATOM 1156 N N . HIS A 1 80 ? -4.864 10.671 31.566 1.00 10.04 102 HIS A N 1
ATOM 1157 C CA . HIS A 1 80 ? -3.462 10.295 31.719 1.00 10.42 102 HIS A CA 1
ATOM 1158 C C . HIS A 1 80 ? -3.176 9.717 33.100 1.00 11.35 102 HIS A C 1
ATOM 1159 O O . HIS A 1 80 ? -2.069 9.183 33.266 1.00 14.20 102 HIS A O 1
ATOM 1173 N N . LEU A 1 81 ? -4.108 9.810 34.033 1.00 11.86 103 LEU A N 1
ATOM 1174 C CA . LEU A 1 81 ? -3.812 9.563 35.434 1.00 12.49 103 LEU A CA 1
ATOM 1175 C C . LEU A 1 81 ? -4.737 8.490 35.978 1.00 12.96 103 LEU A C 1
ATOM 1176 O O . LEU A 1 81 ? -4.295 7.670 36.806 1.00 14.62 103 LEU A O 1
ATOM 1192 N N . TYR A 1 82 ? -6.017 8.473 35.559 1.00 13.12 104 TYR A N 1
ATOM 1193 C CA . TYR A 1 82 ? -7.035 7.622 36.169 1.00 12.88 104 TYR A CA 1
ATOM 1194 C C . TYR A 1 82 ? -6.793 6.148 35.863 1.00 15.87 104 TYR A C 1
ATOM 1195 O O . TYR A 1 82 ? -6.246 5.831 34.814 1.00 17.25 104 TYR A O 1
ATOM 1213 N N . ARG A 1 83 ? -7.284 5.256 36.734 1.00 15.53 105 ARG A N 1
ATOM 1214 C CA . ARG A 1 83 ? -7.115 3.823 36.526 1.00 18.92 105 ARG A CA 1
ATOM 1215 C C . ARG A 1 83 ? -7.879 3.398 35.272 1.00 18.73 105 ARG A C 1
ATOM 1216 O O . ARG A 1 83 ? -7.436 2.510 34.530 1.00 21.89 105 ARG A O 1
ATOM 1237 N N . LYS A 1 84 ? -9.078 3.971 35.092 1.00 18.77 106 LYS A N 1
ATOM 1238 C CA . LYS A 1 84 ? -9.925 3.647 33.960 1.00 18.71 106 LYS A CA 1
ATOM 1239 C C . LYS A 1 84 ? -10.681 4.897 33.511 1.00 15.91 106 LYS A C 1
ATOM 1240 O O . LYS A 1 84 ? -10.652 5.940 34.189 1.00 15.18 106 LYS A O 1
ATOM 1259 N N . MET A 1 85 ? -11.381 4.755 32.376 1.00 14.06 107 MET A N 1
ATOM 1260 C CA . MET A 1 85 ? -12.128 5.841 31.764 1.00 12.26 107 MET A CA 1
ATOM 1261 C C . MET A 1 85 ? -13.345 5.255 31.064 1.00 13.06 107 MET A C 1
ATOM 1262 O O . MET A 1 85 ? -13.239 4.256 30.328 1.00 15.05 107 MET A O 1
ATOM 1276 N N . ALA A 1 86 ? -14.515 5.879 31.233 1.00 11.18 108 ALA A N 1
ATOM 1277 C CA . ALA A 1 86 ? -15.748 5.388 30.606 1.00 12.11 108 ALA A CA 1
ATOM 1278 C C . ALA A 1 86 ? -16.036 6.080 29.266 1.00 11.64 108 ALA A C 1
ATOM 1279 O O . ALA A 1 86 ? -17.070 5.823 28.639 1.00 15.34 108 ALA A O 1
ATOM 1286 N N . PHE A 1 87 ? -15.183 7.032 28.874 1.00 9.39 109 PHE A N 1
ATOM 1287 C CA . PHE A 1 87 ? -15.279 7.729 27.613 1.00 8.77 109 PHE A CA 1
ATOM 1288 C C . PHE A 1 87 ? -13.867 8.060 27.197 1.00 7.77 109 PHE A C 1
ATOM 1289 O O . PHE A 1 87 ? -12.975 7.990 28.015 1.00 9.54 109 PHE A O 1
ATOM 1306 N N . ASP A 1 88 ? -13.734 8.464 25.948 1.00 7.98 110 ASP A N 1
ATOM 1307 C CA . ASP A 1 88 ? -12.458 8.707 25.292 1.00 7.57 110 ASP A CA 1
ATOM 1308 C C . ASP A 1 88 ? -12.359 10.205 25.025 1.00 6.99 110 ASP A C 1
ATOM 1309 O O . ASP A 1 88 ? -12.854 10.676 24.020 1.00 7.15 110 ASP A O 1
ATOM 1318 N N . PRO A 1 89 ? -11.690 10.981 25.901 1.00 7.25 111 PRO A N 1
ATOM 1319 C CA . PRO A 1 89 ? -11.613 12.419 25.686 1.00 7.68 111 PRO A CA 1
ATOM 1320 C C . PRO A 1 89 ? -10.950 12.872 24.398 1.00 7.96 111 PRO A C 1
ATOM 1321 O O . PRO A 1 89 ? -11.180 13.972 23.948 1.00 7.84 111 PRO A O 1
ATOM 1332 N N . SER A 1 90 ? -10.154 11.990 23.789 1.00 8.69 112 SER A N 1
ATOM 1333 C CA . SER A 1 90 ? -9.558 12.368 22.512 1.00 9.83 112 SER A CA 1
ATOM 1334 C C . SER A 1 90 ? -10.614 12.588 21.437 1.00 9.65 112 SER A C 1
ATOM 1335 O O . SER A 1 90 ? -10.289 13.182 20.389 1.00 11.60 112 SER A O 1
ATOM 1343 N N . LYS A 1 91 ? -11.834 12.106 21.658 1.00 8.80 113 LYS A N 1
ATOM 1344 C CA . LYS A 1 91 ? -12.893 12.252 20.680 1.00 9.23 113 LYS A CA 1
ATOM 1345 C C . LYS A 1 91 ? -13.845 13.372 20.996 1.00 7.88 113 LYS A C 1
ATOM 1346 O O . LYS A 1 91 ? -14.791 13.575 20.252 1.00 9.37 113 LYS A O 1
ATOM 1365 N N . TRP A 1 92 ? -13.574 14.169 22.026 1.00 7.24 114 TRP A N 1
ATOM 1366 C CA . TRP A 1 92 ? -14.322 15.393 22.160 1.00 6.87 114 TRP A CA 1
ATOM 1367 C C . TRP A 1 92 ? -14.247 16.201 20.880 1.00 7.51 114 TRP A C 1
ATOM 1368 O O . TRP A 1 92 ? -13.159 16.318 20.291 1.00 9.93 114 TRP A O 1
ATOM 1389 N N . GLU A 1 93 ? -15.324 16.869 20.512 1.00 7.23 115 GLU A N 1
ATOM 1390 C CA . GLU A 1 93 ? -15.280 17.791 19.380 1.00 7.28 115 GLU A CA 1
ATOM 1391 C C . GLU A 1 93 ? -15.110 19.199 19.953 1.00 6.67 115 GLU A C 1
ATOM 1392 O O . GLU A 1 93 ? -16.014 19.734 20.617 1.00 8.81 115 GLU A O 1
ATOM 1404 N N . PRO A 1 94 ? -13.950 19.822 19.765 1.00 7.99 116 PRO A N 1
ATOM 1405 C CA . PRO A 1 94 ? -13.707 21.122 20.402 1.00 9.30 116 PRO A CA 1
ATOM 1406 C C . PRO A 1 94 ? -14.601 22.218 19.851 1.00 8.79 116 PRO A C 1
ATOM 1407 O O . PRO A 1 94 ? -14.686 22.250 18.614 1.00 10.94 116 PRO A O 1
ATOM 1418 N N . VAL A 1 95 ? -15.197 23.058 20.714 1.00 7.57 117 VAL A N 1
ATOM 1419 C CA . VAL A 1 95 ? -15.957 24.216 20.294 1.00 7.44 117 VAL A CA 1
ATOM 1420 C C . VAL A 1 95 ? -15.132 25.479 20.493 1.00 6.84 117 VAL A C 1
ATOM 1421 O O . VAL A 1 95 ? -14.766 26.159 19.522 1.00 7.18 117 VAL A O 1
ATOM 1434 N N . THR A 1 96 ? -14.796 25.804 21.752 1.00 6.48 118 THR A N 1
ATOM 1435 C CA . THR A 1 96 ? -14.002 26.997 22.012 1.00 6.34 118 THR A CA 1
ATOM 1436 C C . THR A 1 96 ? -13.387 26.903 23.410 1.00 6.14 118 THR A C 1
ATOM 1437 O O . THR A 1 96 ? -13.654 25.970 24.174 1.00 6.53 118 THR A O 1
ATOM 1448 N N . VAL A 1 97 ? -12.538 27.902 23.707 1.00 6.14 119 VAL A N 1
ATOM 1449 C CA . VAL A 1 97 ? -12.064 28.146 25.053 1.00 6.14 119 VAL A CA 1
ATOM 1450 C C . VAL A 1 97 ? -12.711 29.438 25.546 1.00 5.96 119 VAL A C 1
ATOM 1451 O O . VAL A 1 97 ? -12.538 30.484 24.904 1.00 7.00 119 VAL A O 1
ATOM 1464 N N . LEU A 1 98 ? -13.482 29.390 26.653 1.00 5.77 120 LEU A N 1
ATOM 1465 C CA . LEU A 1 98 ? -14.061 30.585 27.207 1.00 6.31 120 LEU A CA 1
ATOM 1466 C C . LEU A 1 98 ? -12.970 31.488 27.809 1.00 5.43 120 LEU A C 1
ATOM 1467 O O . LEU A 1 98 ? -13.003 32.702 27.603 1.00 6.41 120 LEU A O 1
ATOM 1483 N N . ALA A 1 99 ? -12.057 30.922 28.605 1.00 5.89 121 ALA A N 1
ATOM 1484 C CA . ALA A 1 99 ? -11.074 31.730 29.308 1.00 5.74 121 ALA A CA 1
ATOM 1485 C C . ALA A 1 99 ? -9.881 30.879 29.706 1.00 5.09 121 ALA A C 1
ATOM 1486 O O . ALA A 1 99 ? -10.018 29.675 29.881 1.00 5.67 121 ALA A O 1
ATOM 1493 N N . THR A 1 100 ? -8.734 31.540 29.831 1.00 5.32 122 THR A N 1
ATOM 1494 C CA . THR A 1 100 ? -7.601 31.002 30.577 1.00 5.16 122 THR A CA 1
ATOM 1495 C C . THR A 1 100 ? -7.493 31.786 31.907 1.00 4.92 122 THR A C 1
ATOM 1496 O O . THR A 1 100 ? -7.847 32.966 31.971 1.00 5.77 122 THR A O 1
ATOM 1507 N N . VAL A 1 101 ? -6.987 31.126 32.928 1.00 5.42 123 VAL A N 1
ATOM 1508 C CA . VAL A 1 101 ? -6.914 31.709 34.261 1.00 5.43 123 VAL A CA 1
ATOM 1509 C C . VAL A 1 101 ? -5.698 31.132 34.971 1.00 5.34 123 VAL A C 1
ATOM 1510 O O . VAL A 1 101 ? -5.593 29.899 35.061 1.00 5.48 123 VAL A O 1
ATOM 1523 N N . PRO A 1 102 ? -4.788 31.941 35.515 1.00 5.54 124 PRO A N 1
ATOM 1524 C CA . PRO A 1 102 ? -3.636 31.365 36.233 1.00 6.25 124 PRO A CA 1
ATOM 1525 C C . PRO A 1 102 ? -4.052 30.761 37.574 1.00 5.45 124 PRO A C 1
ATOM 1526 O O . PRO A 1 102 ? -4.972 31.274 38.232 1.00 5.83 124 PRO A O 1
ATOM 1537 N N . ASN A 1 103 ? -3.388 29.695 37.986 1.00 5.68 125 ASN A N 1
ATOM 1538 C CA . ASN A 1 103 ? -3.495 29.179 39.332 1.00 5.64 125 ASN A CA 1
ATOM 1539 C C . ASN A 1 103 ? -2.601 29.962 40.298 1.00 5.59 125 ASN A C 1
ATOM 1540 O O . ASN A 1 103 ? -1.669 30.697 39.920 1.00 6.10 125 ASN A O 1
ATOM 1551 N N . VAL A 1 104 ? -2.933 29.810 41.578 1.00 5.87 126 VAL A N 1
ATOM 1552 C CA . VAL A 1 104 ? -2.312 30.534 42.673 1.00 6.39 126 VAL A CA 1
ATOM 1553 C C . VAL A 1 104 ? -2.057 29.548 43.812 1.00 6.82 126 VAL A C 1
ATOM 1554 O O . VAL A 1 104 ? -2.523 28.404 43.778 1.00 9.35 126 VAL A O 1
ATOM 1567 N N . LEU A 1 105 ? -1.358 29.993 44.839 1.00 6.49 127 LEU A N 1
ATOM 1568 C CA . LEU A 1 105 ? -1.281 29.315 46.131 1.00 5.90 127 LEU A CA 1
ATOM 1569 C C . LEU A 1 105 ? -2.052 30.179 47.121 1.00 5.83 127 LEU A C 1
ATOM 1570 O O . LEU A 1 105 ? -1.703 31.338 47.288 1.00 6.54 127 LEU A O 1
ATOM 1586 N N . VAL A 1 106 ? -3.077 29.595 47.707 1.00 5.72 128 VAL A N 1
ATOM 1587 C CA . VAL A 1 106 ? -3.907 30.333 48.646 1.00 6.39 128 VAL A CA 1
ATOM 1588 C C . VAL A 1 106 ? -3.945 29.627 50.005 1.00 6.33 128 VAL A C 1
ATOM 1589 O O . VAL A 1 106 ? -3.971 28.389 50.088 1.00 6.63 128 VAL A O 1
ATOM 1602 N N . VAL A 1 107 ? -3.935 30.439 51.080 1.00 6.59 129 VAL A N 1
ATOM 1603 C CA . VAL A 1 107 ? -3.947 29.938 52.446 1.00 6.60 129 VAL A CA 1
ATOM 1604 C C . VAL A 1 107 ? -4.976 30.715 53.259 1.00 6.45 129 VAL A C 1
ATOM 1605 O O . VAL A 1 107 ? -5.476 31.770 52.882 1.00 7.13 129 VAL A O 1
ATOM 1618 N N . ASN A 1 108 ? -5.289 30.195 54.440 1.00 6.85 130 ASN A N 1
ATOM 1619 C CA . ASN A 1 108 ? -6.079 30.946 55.416 1.00 7.03 130 ASN A CA 1
ATOM 1620 C C . ASN A 1 108 ? -5.248 32.105 55.955 1.00 6.90 130 ASN A C 1
ATOM 1621 O O . ASN A 1 108 ? -4.068 31.948 56.138 1.00 7.44 130 ASN A O 1
ATOM 1632 N N . PRO A 1 109 ? -5.843 33.287 56.228 1.00 8.35 131 PRO A N 1
ATOM 1633 C CA . PRO A 1 109 ? -5.066 34.433 56.680 1.00 8.89 131 PRO A CA 1
ATOM 1634 C C . PRO A 1 109 ? -4.410 34.234 58.043 1.00 8.42 131 PRO A C 1
ATOM 1635 O O . PRO A 1 109 ? -3.527 35.017 58.368 1.00 9.49 131 PRO A O 1
ATOM 1646 N N . ARG A 1 110 ? -4.787 33.184 58.806 1.00 7.32 132 ARG A N 1
ATOM 1647 C CA . ARG A 1 110 ? -4.145 32.888 60.087 1.00 7.56 132 ARG A CA 1
ATOM 1648 C C . ARG A 1 110 ? -2.884 32.060 59.933 1.00 8.03 132 ARG A C 1
ATOM 1649 O O . ARG A 1 110 ? -2.103 31.952 60.876 1.00 9.01 132 ARG A O 1
ATOM 1670 N N . LEU A 1 111 ? -2.642 31.480 58.749 1.00 8.19 133 LEU A N 1
ATOM 1671 C CA . LEU A 1 111 ? -1.439 30.672 58.595 1.00 8.67 133 LEU A CA 1
ATOM 1672 C C . LEU A 1 111 ? -0.255 31.612 58.736 1.00 8.79 133 LEU A C 1
ATOM 1673 O O . LEU A 1 111 ? -0.213 32.677 58.115 1.00 9.65 133 LEU A O 1
ATOM 1689 N N . PRO A 1 112 ? 0.693 31.311 59.634 1.00 10.06 134 PRO A N 1
ATOM 1690 C CA . PRO A 1 112 ? 1.718 32.285 59.995 1.00 10.13 134 PRO A CA 1
ATOM 1691 C C . PRO A 1 112 ? 2.894 32.372 59.020 1.00 10.96 134 PRO A C 1
ATOM 1692 O O . PRO A 1 112 ? 4.065 32.167 59.391 1.00 11.79 134 PRO A O 1
ATOM 1703 N N . VAL A 1 113 ? 2.548 32.694 57.764 1.00 10.42 135 VAL A N 1
ATOM 1704 C CA . VAL A 1 113 ? 3.507 32.848 56.686 1.00 11.54 135 VAL A CA 1
ATOM 1705 C C . VAL A 1 113 ? 3.078 34.036 55.848 1.00 11.89 135 VAL A C 1
ATOM 1706 O O . VAL A 1 113 ? 1.906 34.353 55.739 1.00 14.39 135 VAL A O 1
ATOM 1719 N N . LYS A 1 114 ? 4.085 34.727 55.306 1.00 12.57 136 LYS A N 1
ATOM 1720 C CA . LYS A 1 114 ? 3.799 35.949 54.577 1.00 13.97 136 LYS A CA 1
ATOM 1721 C C . LYS A 1 114 ? 4.008 35.779 53.070 1.00 12.36 136 LYS A C 1
ATOM 1722 O O . LYS A 1 114 ? 3.597 36.660 52.321 1.00 13.96 136 LYS A O 1
ATOM 1741 N N . ASN A 1 115 ? 4.717 34.733 52.638 1.00 10.54 137 ASN A N 1
ATOM 1742 C CA . ASN A 1 115 ? 5.084 34.591 51.242 1.00 10.03 137 ASN A CA 1
ATOM 1743 C C . ASN A 1 115 ? 5.358 33.123 50.955 1.00 9.27 137 ASN A C 1
ATOM 1744 O O . ASN A 1 115 ? 5.259 32.267 51.837 1.00 9.06 137 ASN A O 1
ATOM 1755 N N . VAL A 1 116 ? 5.714 32.832 49.700 1.00 9.32 138 VAL A N 1
ATOM 1756 C CA . VAL A 1 116 ? 5.927 31.444 49.314 1.00 9.22 138 VAL A CA 1
ATOM 1757 C C . VAL A 1 116 ? 7.114 30.821 50.079 1.00 9.48 138 VAL A C 1
ATOM 1758 O O . VAL A 1 116 ? 7.049 29.651 50.471 1.00 9.56 138 VAL A O 1
ATOM 1771 N N . GLN A 1 117 ? 8.235 31.558 50.190 1.00 9.66 139 GLN A N 1
ATOM 1772 C CA . GLN A 1 117 ? 9.395 30.980 50.873 1.00 11.65 139 GLN A CA 1
ATOM 1773 C C . GLN A 1 117 ? 9.072 30.592 52.333 1.00 10.45 139 GLN A C 1
ATOM 1774 O O . GLN A 1 117 ? 9.482 29.536 52.791 1.00 10.71 139 GLN A O 1
ATOM 1788 N N . GLU A 1 118 ? 8.278 31.409 53.026 1.00 10.30 140 GLU A N 1
ATOM 1789 C CA . GLU A 1 118 ? 7.911 31.074 54.393 1.00 11.00 140 GLU A CA 1
ATOM 1790 C C . GLU A 1 118 ? 6.969 29.878 54.402 1.00 8.91 140 GLU A C 1
ATOM 1791 O O . GLU A 1 118 ? 7.012 29.060 55.315 1.00 10.32 140 GLU A O 1
ATOM 1803 N N . PHE A 1 119 ? 6.110 29.748 53.375 1.00 9.05 141 PHE A N 1
ATOM 1804 C CA . PHE A 1 119 ? 5.233 28.595 53.294 1.00 8.41 141 PHE A CA 1
ATOM 1805 C C . PHE A 1 119 ? 6.044 27.309 53.115 1.00 8.95 141 PHE A C 1
ATOM 1806 O O . PHE A 1 119 ? 5.751 26.307 53.725 1.00 9.51 141 PHE A O 1
ATOM 1823 N N . ILE A 1 120 ? 7.053 27.339 52.246 1.00 9.34 142 ILE A N 1
ATOM 1824 C CA . ILE A 1 120 ? 7.922 26.196 52.065 1.00 10.03 142 ILE A CA 1
ATOM 1825 C C . ILE A 1 120 ? 8.507 25.738 53.402 1.00 9.47 142 ILE A C 1
ATOM 1826 O O . ILE A 1 120 ? 8.510 24.548 53.704 1.00 10.10 142 ILE A O 1
ATOM 1842 N N . ALA A 1 121 ? 9.025 26.704 54.157 1.00 10.02 143 ALA A N 1
ATOM 1843 C CA . ALA A 1 121 ? 9.646 26.384 55.440 1.00 10.14 143 ALA A CA 1
ATOM 1844 C C . ALA A 1 121 ? 8.619 25.757 56.387 1.00 10.74 143 ALA A C 1
ATOM 1845 O O . ALA A 1 121 ? 8.942 24.809 57.114 1.00 10.86 143 ALA A O 1
ATOM 1852 N N . TYR A 1 122 ? 7.380 26.280 56.416 1.00 9.85 144 TYR A N 1
ATOM 1853 C CA . TYR A 1 122 ? 6.317 25.753 57.257 1.00 10.10 144 TYR A CA 1
ATOM 1854 C C . TYR A 1 122 ? 6.004 24.315 56.874 1.00 9.83 144 TYR A C 1
ATOM 1855 O O . TYR A 1 122 ? 5.815 23.495 57.752 1.00 10.32 144 TYR A O 1
ATOM 1873 N N . ALA A 1 123 ? 5.938 24.020 55.563 1.00 10.53 145 ALA A N 1
ATOM 1874 C CA . ALA A 1 123 ? 5.680 22.662 55.140 1.00 9.99 145 ALA A CA 1
ATOM 1875 C C . ALA A 1 123 ? 6.824 21.750 55.567 1.00 10.88 145 ALA A C 1
ATOM 1876 O O . ALA A 1 123 ? 6.599 20.642 55.986 1.00 11.32 145 ALA A O 1
ATOM 1883 N N . LYS A 1 124 ? 8.071 22.190 55.387 1.00 9.64 146 LYS A N 1
ATOM 1884 C CA . LYS A 1 124 ? 9.198 21.362 55.797 1.00 10.24 146 LYS A CA 1
ATOM 1885 C C . LYS A 1 124 ? 9.278 21.164 57.304 1.00 10.93 146 LYS A C 1
ATOM 1886 O O . LYS A 1 124 ? 9.795 20.123 57.766 1.00 12.69 146 LYS A O 1
ATOM 1905 N N . ALA A 1 125 ? 8.841 22.153 58.068 1.00 9.77 147 ALA A N 1
ATOM 1906 C CA . ALA A 1 125 ? 8.840 22.046 59.518 1.00 9.29 147 ALA A CA 1
ATOM 1907 C C . ALA A 1 125 ? 7.810 21.052 60.042 1.00 9.20 147 ALA A C 1
ATOM 1908 O O . ALA A 1 125 ? 7.962 20.535 61.156 1.00 10.00 147 ALA A O 1
ATOM 1915 N N . ASN A 1 126 ? 6.763 20.763 59.255 1.00 10.49 148 ASN A N 1
ATOM 1916 C CA . ASN A 1 126 ? 5.615 19.979 59.689 1.00 11.30 148 ASN A CA 1
ATOM 1917 C C . ASN A 1 126 ? 5.379 18.882 58.656 1.00 11.89 148 ASN A C 1
ATOM 1918 O O . ASN A 1 126 ? 4.281 18.768 58.070 1.00 14.60 148 ASN A O 1
ATOM 1929 N N . PRO A 1 127 ? 6.399 18.066 58.346 1.00 13.44 149 PRO A N 1
ATOM 1930 C CA . PRO A 1 127 ? 6.396 17.252 57.128 1.00 15.60 149 PRO A CA 1
ATOM 1931 C C . PRO A 1 127 ? 5.274 16.231 57.189 1.00 18.44 149 PRO A C 1
ATOM 1932 O O . PRO A 1 127 ? 5.067 15.649 58.239 1.00 17.47 149 PRO A O 1
ATOM 1943 N N . GLY A 1 128 ? 4.518 16.036 56.098 1.00 17.39 150 GLY A N 1
ATOM 1944 C CA . GLY A 1 128 ? 3.425 15.082 56.121 1.00 18.50 150 GLY A CA 1
ATOM 1945 C C . GLY A 1 128 ? 2.201 15.524 56.920 1.00 21.15 150 GLY A C 1
ATOM 1946 O O . GLY A 1 128 ? 1.268 14.742 57.040 1.00 21.98 150 GLY A O 1
ATOM 1950 N N . LYS A 1 129 ? 2.182 16.758 57.448 1.00 18.71 151 LYS A N 1
ATOM 1951 C CA . LYS A 1 129 ? 1.105 17.178 58.344 1.00 19.63 151 LYS A CA 1
ATOM 1952 C C . LYS A 1 129 ? 0.250 18.273 57.697 1.00 15.69 151 LYS A C 1
ATOM 1953 O O . LYS A 1 129 ? -0.928 18.507 58.042 1.00 16.46 151 LYS A O 1
ATOM 1972 N N . VAL A 1 130 ? 0.908 18.986 56.793 1.00 14.33 152 VAL A N 1
ATOM 1973 C CA . VAL A 1 130 ? 0.271 20.053 56.048 1.00 12.36 152 VAL A CA 1
ATOM 1974 C C . VAL A 1 130 ? -0.529 19.416 54.917 1.00 12.59 152 VAL A C 1
ATOM 1975 O O . VAL A 1 130 ? -0.034 18.581 54.143 1.00 14.02 152 VAL A O 1
ATOM 1988 N N . THR A 1 131 ? -1.779 19.849 54.852 1.00 10.79 153 THR A N 1
ATOM 1989 C CA . THR A 1 131 ? -2.702 19.278 53.885 1.00 11.45 153 THR A CA 1
ATOM 1990 C C . THR A 1 131 ? -3.060 20.298 52.814 1.00 9.73 153 THR A C 1
ATOM 1991 O O . THR A 1 131 ? -3.323 21.467 53.062 1.00 11.25 153 THR A O 1
ATOM 2002 N N . TYR A 1 132 ? -3.085 19.807 51.567 1.00 8.72 154 TYR A N 1
ATOM 2003 C CA . TYR A 1 132 ? -3.545 20.614 50.449 1.00 8.13 154 TYR A CA 1
ATOM 2004 C C . TYR A 1 132 ? -4.890 20.079 49.969 1.00 8.09 154 TYR A C 1
ATOM 2005 O O . TYR A 1 132 ? -5.030 18.855 49.690 1.00 8.83 154 TYR A O 1
ATOM 2023 N N . GLY A 1 133 ? -5.883 20.956 49.858 1.00 7.98 155 GLY A N 1
ATOM 2024 C CA . GLY A 1 133 ? -7.105 20.614 49.158 1.00 7.32 155 GLY A CA 1
ATOM 2025 C C . GLY A 1 133 ? -6.877 20.637 47.650 1.00 6.43 155 GLY A C 1
ATOM 2026 O O . GLY A 1 133 ? -5.939 21.254 47.173 1.00 7.32 155 GLY A O 1
ATOM 2030 N N . SER A 1 134 ? -7.768 19.930 46.929 1.00 7.02 156 SER A N 1
ATOM 2031 C CA . SER A 1 134 ? -7.826 20.067 45.490 1.00 6.65 156 SER A CA 1
ATOM 2032 C C . SER A 1 134 ? -9.285 20.068 45.071 1.00 6.28 156 SER A C 1
ATOM 2033 O O . SER A 1 134 ? -10.182 19.708 45.825 1.00 6.99 156 SER A O 1
ATOM 2041 N N . GLN A 1 135 ? -9.489 20.387 43.796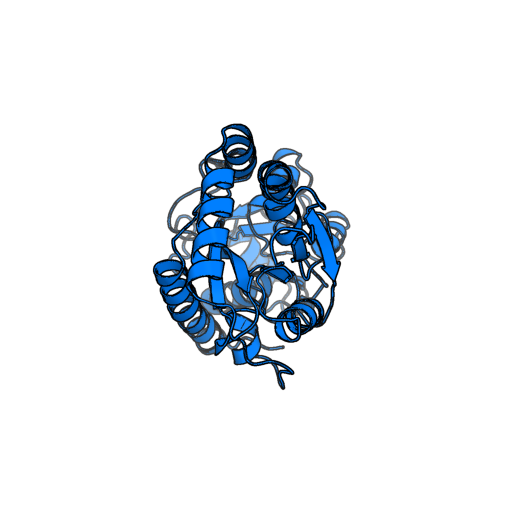 1.00 6.32 157 GLN A N 1
ATOM 2042 C CA . GLN A 1 135 ? -10.777 20.333 43.121 1.00 6.04 157 GLN A CA 1
ATOM 2043 C C . GLN A 1 135 ? -11.174 18.911 42.711 1.00 6.16 157 GLN A C 1
ATOM 2044 O O . GLN A 1 135 ? -12.203 18.751 42.098 1.00 6.78 157 GLN A O 1
ATOM 2058 N N . GLY A 1 136 ? -10.290 17.925 42.995 1.00 6.83 158 GLY A N 1
ATOM 2059 C CA . GLY A 1 136 ? -10.491 16.542 42.609 1.00 7.10 158 GLY A CA 1
ATOM 2060 C C . GLY A 1 136 ? -9.214 15.976 42.048 1.00 6.86 158 GLY A C 1
ATOM 2061 O O . GLY A 1 136 ? -8.343 16.677 41.546 1.00 7.21 158 GLY A O 1
ATOM 2065 N N . ASN A 1 137 ? -9.147 14.637 42.039 1.00 7.81 159 ASN A N 1
ATOM 2066 C CA . ASN A 1 137 ? -8.018 13.997 41.404 1.00 7.72 159 ASN A CA 1
ATOM 2067 C C . ASN A 1 137 ? -7.956 14.401 39.933 1.00 7.30 159 ASN A C 1
ATOM 2068 O O . ASN A 1 137 ? -8.990 14.379 39.238 1.00 8.00 159 ASN A O 1
ATOM 2079 N N . GLY A 1 138 ? -6.772 14.736 39.456 1.00 7.61 160 GLY A N 1
ATOM 2080 C CA . GLY A 1 138 ? -6.552 15.048 38.049 1.00 7.64 160 GLY A CA 1
ATOM 2081 C C . GLY A 1 138 ? -6.957 16.471 37.637 1.0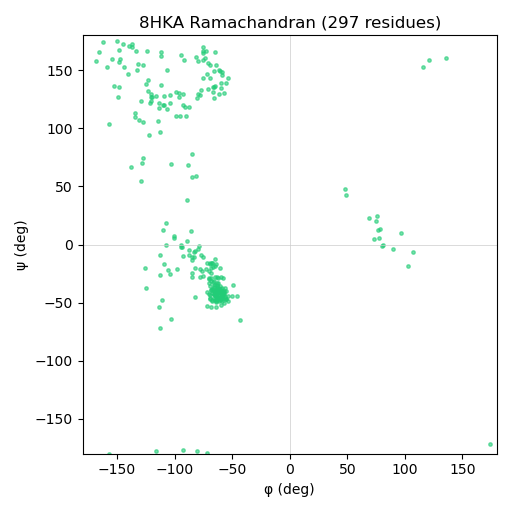0 7.12 160 GLY A C 1
ATOM 2082 O O . GLY A 1 138 ? -6.738 16.852 36.501 1.00 8.47 160 GLY A O 1
ATOM 2086 N N . THR A 1 139 ? -7.481 17.272 38.577 1.00 6.21 161 THR A N 1
ATOM 2087 C CA . THR A 1 139 ? -7.747 18.674 38.278 1.00 5.97 161 THR A CA 1
ATOM 2088 C C . THR A 1 139 ? -6.436 19.455 38.255 1.00 6.05 161 THR A C 1
ATOM 2089 O O . THR A 1 139 ? -5.425 19.012 38.798 1.00 6.34 161 THR A O 1
ATOM 2100 N N . THR A 1 140 ? -6.463 20.672 37.728 1.00 5.56 162 THR A N 1
ATOM 2101 C CA . THR A 1 140 ? -5.206 21.380 37.678 1.00 5.81 162 THR A CA 1
ATOM 2102 C C . THR A 1 140 ? -4.742 21.738 39.089 1.00 6.17 162 THR A C 1
ATOM 2103 O O . THR A 1 140 ? -3.517 21.817 39.303 1.00 6.41 162 THR A O 1
ATOM 2114 N N . SER A 1 141 ? -5.634 21.983 40.053 1.00 5.83 163 SER A N 1
ATOM 2115 C CA . SER A 1 141 ? -5.156 22.272 41.396 1.00 5.77 163 SER A CA 1
ATOM 2116 C C . SER A 1 141 ? -4.350 21.095 41.972 1.00 6.09 163 SER A C 1
ATOM 2117 O O . SER A 1 141 ? -3.392 21.318 42.738 1.00 7.07 163 SER A O 1
ATOM 2125 N N . HIS A 1 142 ? -4.755 19.863 41.650 1.00 6.07 164 HIS A N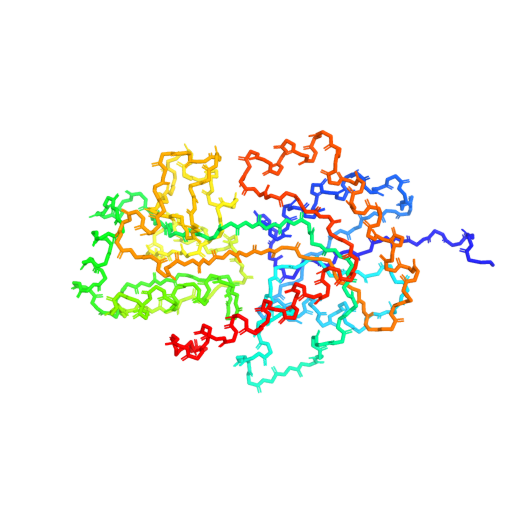 1
ATOM 2126 C CA . HIS A 1 142 ? -4.039 18.689 42.087 1.00 6.68 164 HIS A CA 1
ATOM 2127 C C . HIS A 1 142 ? -2.631 18.693 41.466 1.00 7.14 164 HIS A C 1
ATOM 2128 O O . HIS A 1 142 ? -1.599 18.517 42.172 1.00 8.06 164 HIS A O 1
ATOM 2142 N N . LEU A 1 143 ? -2.572 18.821 40.151 1.00 7.01 165 LEU A N 1
ATOM 2143 C CA . LEU A 1 143 ? -1.278 18.757 39.492 1.00 7.69 165 LEU A CA 1
ATOM 2144 C C . LEU A 1 143 ? -0.404 19.949 39.871 1.00 7.57 165 LEU A C 1
ATOM 2145 O O . LEU A 1 143 ? 0.851 19.804 39.861 1.00 8.11 165 LEU A O 1
ATOM 2161 N N . THR A 1 144 ? -1.008 21.110 40.124 1.00 6.72 166 THR A N 1
ATOM 2162 C CA . THR A 1 144 ? -0.245 22.292 40.494 1.00 7.31 166 THR A CA 1
ATOM 2163 C C . THR A 1 144 ? 0.405 22.115 41.872 1.00 7.24 166 THR A C 1
ATOM 2164 O O . THR A 1 144 ? 1.583 22.460 42.068 1.00 7.40 166 THR A O 1
ATOM 2175 N N . ALA A 1 145 ? -0.340 21.548 42.817 1.00 7.57 167 ALA A N 1
ATOM 2176 C CA . ALA A 1 145 ? 0.253 21.218 44.111 1.00 8.46 167 ALA A CA 1
ATOM 2177 C C . ALA A 1 145 ? 1.414 20.256 43.919 1.00 8.88 167 ALA A C 1
ATOM 2178 O O . ALA A 1 145 ? 2.458 20.381 44.610 1.00 9.65 167 ALA A O 1
ATOM 2185 N N . SER A 1 146 ? 1.202 19.237 43.087 1.00 9.07 168 SER A N 1
ATOM 2186 C CA . SER A 1 146 ? 2.264 18.284 42.812 1.00 9.61 168 SER A CA 1
ATOM 2187 C C . SER A 1 146 ? 3.502 18.948 42.218 1.00 10.11 168 SER A C 1
ATOM 2188 O O . SER A 1 146 ? 4.640 18.616 42.657 1.00 10.53 168 SER A O 1
ATOM 2196 N N . LEU A 1 147 ? 3.358 19.804 41.233 1.00 9.12 169 LEU A N 1
ATOM 2197 C CA . LEU A 1 147 ? 4.472 20.530 40.657 1.00 9.88 169 LEU A CA 1
ATOM 2198 C C . LEU A 1 147 ? 5.169 21.354 41.737 1.00 9.53 169 LEU A C 1
ATOM 2199 O O . LEU A 1 147 ? 6.409 21.354 41.835 1.00 10.77 169 LEU A O 1
ATOM 2215 N N . PHE A 1 148 ? 4.397 22.040 42.585 1.00 9.21 170 PHE A N 1
ATOM 2216 C CA . PHE A 1 148 ? 4.987 22.772 43.703 1.00 9.32 170 PHE A CA 1
ATOM 2217 C C . PHE A 1 148 ? 5.855 21.876 44.589 1.00 10.24 170 PHE A C 1
ATOM 2218 O O . PHE A 1 148 ? 7.004 22.249 44.905 1.00 10.23 170 PHE A O 1
ATOM 2235 N N . MET A 1 149 ? 5.357 20.706 44.960 1.00 10.24 171 MET A N 1
ATOM 2236 C CA . MET A 1 149 ? 6.120 19.802 45.800 1.00 11.09 171 MET A CA 1
ATOM 2237 C C . MET A 1 149 ? 7.394 19.344 45.082 1.00 12.26 171 MET A C 1
ATOM 2238 O O . MET A 1 149 ? 8.477 19.267 45.684 1.00 12.55 171 MET A O 1
ATOM 2252 N N . GLN A 1 150 ? 7.276 19.039 43.801 1.00 11.65 172 GLN A N 1
ATOM 2253 C CA . GLN A 1 150 ? 8.430 18.620 43.034 1.00 13.88 172 GLN A CA 1
ATOM 2254 C C . GLN A 1 150 ? 9.518 19.685 43.097 1.00 13.03 172 GLN A C 1
ATOM 2255 O O . GLN A 1 150 ? 10.704 19.335 43.330 1.00 14.46 172 GLN A O 1
ATOM 2269 N N . LEU A 1 151 ? 9.179 20.943 42.816 1.00 11.86 173 LEU A N 1
ATOM 2270 C CA . LEU A 1 151 ? 10.146 22.029 42.693 1.00 13.44 173 LEU A CA 1
ATOM 2271 C C . LEU A 1 151 ? 10.728 22.469 44.039 1.00 13.31 173 LEU A C 1
ATOM 2272 O O . LEU A 1 151 ? 11.804 23.089 44.071 1.00 16.55 173 LEU A O 1
ATOM 2288 N N . THR A 1 152 ? 10.035 22.177 45.141 1.00 13.46 174 THR A N 1
ATOM 2289 C CA . THR A 1 152 ? 10.415 22.677 46.462 1.00 13.47 174 THR A CA 1
ATOM 2290 C C . THR A 1 152 ? 10.879 21.593 47.431 1.00 15.43 174 THR A C 1
ATOM 2291 O O . THR A 1 152 ? 11.324 21.926 48.536 1.00 15.26 174 THR A O 1
ATOM 2302 N N . GLY A 1 153 ? 10.738 20.312 47.089 1.00 15.47 175 GLY A N 1
ATOM 2303 C CA . GLY A 1 153 ? 11.085 19.238 48.000 1.00 15.93 175 GLY A CA 1
ATOM 2304 C C . GLY A 1 153 ? 10.154 19.128 49.205 1.00 17.15 175 GLY A C 1
ATOM 2305 O O . GLY A 1 153 ? 10.555 18.594 50.245 1.00 18.85 175 GLY A O 1
ATOM 2309 N N . THR A 1 154 ? 8.915 19.649 49.091 1.00 13.97 176 THR A N 1
ATOM 2310 C CA . THR A 1 154 ? 7.957 19.558 50.185 1.00 14.01 176 THR A CA 1
ATOM 2311 C C . THR A 1 154 ? 7.084 18.296 50.038 1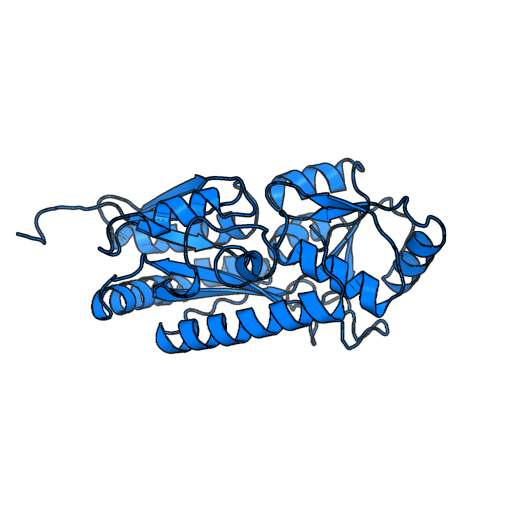.00 14.15 176 THR A C 1
ATOM 2312 O O . THR A 1 154 ? 6.991 17.750 48.936 1.00 15.84 176 THR A O 1
ATOM 2323 N N . GLU A 1 155 ? 6.509 17.874 51.159 1.00 15.61 177 GLU A N 1
ATOM 2324 C CA . GLU A 1 155 ? 5.683 16.692 51.293 1.00 17.59 177 GLU A CA 1
ATOM 2325 C C . GLU A 1 155 ? 4.398 17.064 52.031 1.00 15.40 177 GLU A C 1
ATOM 2326 O O . GLU A 1 155 ? 4.427 17.315 53.232 1.00 17.87 177 GLU A O 1
ATOM 2338 N N . MET A 1 156 ? 3.268 17.121 51.279 1.00 13.27 178 MET A N 1
ATOM 2339 C CA . MET A 1 156 ? 1.987 17.566 51.804 1.00 11.46 178 MET A CA 1
ATOM 2340 C C . MET A 1 156 ? 0.992 16.472 51.451 1.00 11.32 178 MET A C 1
ATOM 2341 O O . MET A 1 156 ? 1.125 15.767 50.452 1.00 15.09 178 MET A O 1
ATOM 2355 N N . VAL A 1 157 ? -0.053 16.386 52.225 1.00 11.44 179 VAL A N 1
ATOM 2356 C CA . VAL A 1 157 ? -1.085 15.374 52.081 1.00 11.88 179 VAL A CA 1
ATOM 2357 C C . VAL A 1 157 ? -2.255 15.939 51.268 1.00 9.42 179 VAL A C 1
ATOM 2358 O O . VAL A 1 157 ? -2.813 16.972 51.591 1.00 10.55 179 VAL A O 1
ATOM 2371 N N . HIS A 1 158 ? -2.622 15.187 50.208 1.00 9.50 180 HIS A N 1
ATOM 2372 C CA . HIS A 1 158 ? -3.701 15.570 49.314 1.00 10.07 180 HIS A CA 1
ATOM 2373 C C . HIS A 1 158 ? -5.056 15.275 49.951 1.00 8.98 180 HIS A C 1
ATOM 2374 O O . HIS A 1 158 ? -5.336 14.106 50.297 1.00 10.84 180 HIS A O 1
ATOM 2388 N N . VAL A 1 159 ? -5.939 16.280 49.969 1.00 8.20 181 VAL A N 1
ATOM 2389 C CA . VAL A 1 159 ? -7.320 16.098 50.357 1.00 8.78 181 VAL A CA 1
ATOM 2390 C C . VAL A 1 159 ? -8.199 16.553 49.212 1.00 7.91 181 VAL A C 1
ATOM 2391 O O . VAL A 1 159 ? -8.499 17.763 49.065 1.00 8.69 181 VAL A O 1
ATOM 2404 N N . PRO A 1 160 ? -8.620 15.621 48.319 1.00 7.78 182 PRO A N 1
ATOM 2405 C CA . PRO A 1 160 ? -9.433 16.026 47.189 1.00 7.54 182 PRO A CA 1
ATOM 2406 C C . PRO A 1 160 ? -10.869 16.324 47.578 1.00 7.66 182 PRO A C 1
ATOM 2407 O O . PRO A 1 160 ? -11.483 15.601 48.381 1.00 8.25 182 PRO A O 1
ATOM 2418 N N . TYR A 1 161 ? -11.454 17.334 46.925 1.00 7.49 183 TYR A N 1
ATOM 2419 C CA . TYR A 1 161 ? -12.851 17.699 47.023 1.00 7.39 183 TYR A CA 1
ATOM 2420 C C . TYR A 1 161 ? -13.482 17.486 45.638 1.00 7.53 183 TYR A C 1
ATOM 2421 O O . TYR A 1 161 ? -12.833 17.059 44.711 1.00 8.09 183 TYR A O 1
ATOM 2439 N N . LYS A 1 162 ? -14.776 17.833 45.538 1.00 6.66 184 LYS A N 1
ATOM 2440 C CA . LYS A 1 162 ? -15.506 17.732 44.259 1.00 6.65 184 LYS A CA 1
ATOM 2441 C C . LYS A 1 162 ? -15.332 18.948 43.375 1.00 6.20 184 LYS A C 1
ATOM 2442 O O . LYS A 1 162 ? -15.804 18.952 42.230 1.00 6.54 184 LYS A O 1
ATOM 2461 N N . GLY A 1 163 ? -14.755 20.030 43.886 1.00 5.66 185 GLY A N 1
ATOM 2462 C CA . GLY A 1 163 ? -14.435 21.211 43.108 1.00 5.76 185 GLY A CA 1
ATOM 2463 C C . GLY A 1 163 ? -13.930 22.313 44.016 1.00 5.36 185 GLY A C 1
ATOM 2464 O O . GLY A 1 163 ? -13.712 22.098 45.208 1.00 6.02 185 GLY A O 1
ATOM 2468 N N . THR A 1 164 ? -13.768 23.497 43.425 1.00 5.18 186 THR A N 1
ATOM 2469 C CA . THR A 1 164 ? -13.309 24.655 44.171 1.00 5.79 186 THR A CA 1
ATOM 2470 C C . THR A 1 164 ? -14.229 24.989 45.330 1.00 5.83 186 THR A C 1
ATOM 2471 O O . THR A 1 164 ? -13.723 25.312 46.412 1.00 6.49 186 THR A O 1
ATOM 2482 N N . ALA A 1 165 ? -15.517 24.977 45.134 1.00 5.96 187 ALA A N 1
ATOM 2483 C CA . ALA A 1 165 ? -16.414 25.582 46.125 1.00 6.89 187 ALA A CA 1
ATOM 2484 C C . ALA A 1 165 ? -16.250 24.889 47.487 1.00 7.19 187 ALA A C 1
ATOM 2485 O O . ALA A 1 165 ? -16.034 25.568 48.510 1.00 8.04 187 ALA A O 1
ATOM 2492 N N . PRO A 1 166 ? -16.333 23.543 47.588 1.00 7.67 188 PRO A N 1
ATOM 2493 C CA . PRO A 1 166 ? -16.205 22.916 48.902 1.00 8.30 188 PRO A CA 1
ATOM 2494 C C . PRO A 1 166 ? -14.783 23.025 49.435 1.00 7.63 188 PRO A C 1
ATOM 2495 O O . PRO A 1 166 ? -14.600 23.053 50.669 1.00 9.29 188 PRO A O 1
ATOM 2506 N N . ALA A 1 167 ? -13.757 23.087 48.566 1.00 7.47 189 ALA A N 1
ATOM 2507 C CA . ALA A 1 167 ? -12.397 23.280 49.042 1.00 7.10 189 ALA A CA 1
ATOM 2508 C C . ALA A 1 167 ? -12.224 24.628 49.726 1.00 7.68 189 ALA A C 1
ATOM 2509 O O . ALA A 1 167 ? -11.590 24.718 50.790 1.00 7.94 189 ALA A O 1
ATOM 2516 N N . LEU A 1 168 ? -12.775 25.695 49.131 1.00 7.42 190 LEU A N 1
ATOM 2517 C CA . LEU A 1 168 ? -12.686 27.016 49.712 1.00 8.06 190 LEU A CA 1
ATOM 2518 C C . LEU A 1 168 ? -13.409 27.078 51.055 1.00 8.41 190 LEU A C 1
ATOM 2519 O O . LEU A 1 168 ? -12.911 27.744 52.000 1.00 9.98 190 LEU A O 1
ATOM 2535 N N . VAL A 1 169 ? -14.543 26.387 51.206 1.00 10.14 191 VAL A N 1
ATOM 2536 C CA . VAL A 1 169 ? -15.223 26.332 52.492 1.00 10.99 191 VAL A CA 1
ATOM 2537 C C . VAL A 1 169 ? -14.259 25.804 53.535 1.00 11.06 191 VAL A C 1
ATOM 2538 O O . VAL A 1 169 ? -14.148 26.398 54.639 1.00 11.64 191 VAL A O 1
ATOM 2551 N N . ASP A 1 170 ? -13.545 24.729 53.227 1.00 10.35 192 ASP A N 1
ATOM 2552 C CA . ASP A 1 170 ? -12.676 24.141 54.219 1.00 10.08 192 ASP A CA 1
ATOM 2553 C C . ASP A 1 170 ? -11.403 24.941 54.438 1.00 10.05 192 ASP A C 1
ATOM 2554 O O . ASP A 1 170 ? -10.864 24.906 55.552 1.00 11.17 192 ASP A O 1
ATOM 2563 N N . LEU A 1 171 ? -10.940 25.679 53.429 1.00 7.95 193 LEU A N 1
ATOM 2564 C CA . LEU A 1 171 ? -9.754 26.501 53.649 1.00 8.20 193 LEU A CA 1
ATOM 2565 C C . LEU A 1 171 ? -10.093 27.693 54.550 1.00 8.77 193 LEU A C 1
ATOM 2566 O O . LEU A 1 171 ? -9.376 28.021 55.517 1.00 9.54 193 LEU A O 1
ATOM 2582 N N . VAL A 1 172 ? -11.243 28.300 54.332 1.00 9.39 194 VAL A N 1
ATOM 2583 C CA . VAL A 1 172 ? -11.758 29.329 55.240 1.00 11.20 194 VAL A CA 1
ATOM 2584 C C . VAL A 1 172 ? -11.942 28.771 56.653 1.00 11.68 194 VAL A C 1
ATOM 2585 O O . VAL A 1 172 ? -11.608 29.432 57.664 1.00 13.47 194 VAL A O 1
ATOM 2598 N N . GLY A 1 173 ? -12.446 27.539 56.747 1.00 12.20 195 GLY A N 1
ATOM 2599 C CA . GLY A 1 173 ? -12.788 26.888 58.012 1.00 14.24 195 GLY A CA 1
ATOM 2600 C C . GLY A 1 173 ? -11.556 26.371 58.732 1.00 15.33 195 GLY A C 1
ATOM 2601 O O . GLY A 1 173 ? -11.621 25.905 59.871 1.00 18.11 195 GLY A O 1
ATOM 2605 N N . GLY A 1 174 ? -10.422 26.418 58.051 1.00 15.47 196 GLY A N 1
ATOM 2606 C CA . GLY A 1 174 ? -9.174 25.959 58.609 1.00 15.56 196 GLY A CA 1
ATOM 2607 C C . GLY A 1 174 ? -9.005 24.440 58.590 1.00 16.66 196 GLY A C 1
ATOM 2608 O O . GLY A 1 174 ? -8.085 23.936 59.206 1.00 16.99 196 GLY A O 1
ATOM 2612 N N . GLN A 1 175 ? -9.848 23.711 57.840 1.00 14.32 197 GLN A N 1
ATOM 2613 C CA . GLN A 1 175 ? -9.833 22.262 57.801 1.00 14.90 197 GLN A CA 1
ATOM 2614 C C . GLN A 1 175 ? -8.772 21.740 56.834 1.00 13.56 197 GLN A C 1
ATOM 2615 O O . GLN A 1 175 ? -8.355 20.599 56.939 1.00 15.74 197 GLN A O 1
ATOM 2629 N N . ILE A 1 176 ? -8.309 22.562 55.870 1.00 11.12 198 ILE A N 1
ATOM 2630 C CA . ILE A 1 176 ? -7.128 22.280 55.073 1.00 10.19 198 ILE A CA 1
ATOM 2631 C C . ILE A 1 176 ? -6.182 23.477 55.253 1.00 9.54 198 ILE A C 1
ATOM 2632 O O . ILE A 1 176 ? -6.625 24.514 55.700 1.00 10.31 198 ILE A O 1
ATOM 2648 N N . ASP A 1 177 ? -4.932 23.296 54.832 1.00 9.44 199 ASP A N 1
ATOM 2649 C CA . ASP A 1 177 ? -3.902 24.304 55.050 1.00 9.33 199 ASP A CA 1
ATOM 2650 C C . ASP A 1 177 ? -3.534 25.127 53.820 1.00 8.34 199 ASP A C 1
ATOM 2651 O O . ASP A 1 177 ? -3.070 26.258 53.941 1.00 8.89 199 ASP A O 1
ATOM 2660 N N . VAL A 1 178 ? -3.743 24.583 52.626 1.00 7.57 200 VAL A N 1
ATOM 2661 C CA . VAL A 1 178 ? -3.375 25.286 51.398 1.00 7.16 200 VAL A CA 1
ATOM 2662 C C . VAL A 1 178 ? -4.256 24.762 50.275 1.00 6.52 200 VAL A C 1
ATOM 2663 O O . VAL A 1 178 ? -4.793 23.636 50.363 1.00 7.71 200 VAL A O 1
ATOM 2676 N N . PHE A 1 179 ? -4.377 25.529 49.200 1.00 5.88 201 PHE A N 1
ATOM 2677 C CA . PHE A 1 179 ? -5.129 25.094 48.031 1.00 6.60 201 PHE A CA 1
ATOM 2678 C C . PHE A 1 179 ? -4.509 25.833 46.845 1.00 6.80 201 PHE A C 1
ATOM 2679 O O . PHE A 1 179 ? -4.318 27.061 46.923 1.00 7.14 201 PHE A O 1
ATOM 2696 N N . PHE A 1 180 ? -4.286 25.155 45.724 1.00 5.92 202 PHE A N 1
ATOM 2697 C CA . PHE A 1 180 ? -3.752 25.779 44.520 1.00 5.70 202 PHE A CA 1
ATOM 2698 C C . PHE A 1 180 ? -4.909 25.975 43.546 1.00 5.43 202 PHE A C 1
ATOM 2699 O O . PHE A 1 180 ? -5.030 25.348 42.503 1.00 6.91 202 PHE A O 1
ATOM 2716 N N . ASP A 1 181 ? -5.799 26.892 43.907 1.00 5.47 203 ASP A N 1
ATOM 2717 C CA . ASP A 1 181 ? -6.980 27.269 43.147 1.00 5.53 203 ASP A CA 1
ATOM 2718 C C . ASP A 1 181 ? -6.599 28.147 41.949 1.00 5.18 203 ASP A C 1
ATOM 2719 O O . ASP A 1 181 ? -5.451 28.593 41.841 1.00 5.87 203 ASP A O 1
ATOM 2728 N N . ASN A 1 182 ? -7.559 28.406 41.047 1.00 5.35 204 ASN A N 1
ATOM 2729 C CA . ASN A 1 182 ? -7.361 29.496 40.116 1.00 5.20 204 ASN A CA 1
ATOM 2730 C C . ASN A 1 182 ? -7.662 30.858 40.746 1.00 5.01 204 ASN A C 1
ATOM 2731 O O . ASN A 1 182 ? -8.381 30.994 41.739 1.00 5.67 204 ASN A O 1
ATOM 2742 N N . ILE A 1 183 ? -7.082 31.905 40.141 1.00 5.10 205 ILE A N 1
ATOM 2743 C CA . ILE A 1 183 ? -7.202 33.220 40.727 1.00 5.50 205 ILE A CA 1
ATOM 2744 C C . ILE A 1 183 ? -8.646 33.689 40.774 1.00 5.47 205 ILE A C 1
ATOM 2745 O O . ILE A 1 183 ? -9.013 34.438 41.679 1.00 6.35 205 ILE A O 1
ATOM 2761 N N . SER A 1 184 ? -9.456 33.313 39.801 1.00 5.25 206 SER A N 1
ATOM 2762 C CA . SER A 1 184 ? -10.775 33.925 39.689 1.00 5.56 206 SER A CA 1
ATOM 2763 C C . SER A 1 184 ? -11.644 33.619 40.906 1.00 5.14 206 SER A C 1
ATOM 2764 O O . SER A 1 184 ? -12.405 34.485 41.375 1.00 5.99 206 SER A O 1
ATOM 2772 N N . SER A 1 185 ? -11.654 32.377 41.347 1.00 4.97 207 SER A N 1
ATOM 2773 C CA . SER A 1 185 ? -12.489 32.013 42.481 1.00 5.45 207 SER A CA 1
ATOM 2774 C C . SER A 1 185 ? -11.857 32.446 43.788 1.00 5.81 207 SER A C 1
ATOM 2775 O O . SER A 1 185 ? -12.599 32.666 44.767 1.00 7.38 207 SER A O 1
ATOM 2783 N N . SER A 1 186 ? -10.556 32.540 43.883 1.00 5.13 208 SER A N 1
ATOM 2784 C CA . SER A 1 186 ? -9.918 32.948 45.131 1.00 5.78 208 SER A CA 1
ATOM 2785 C C . SER A 1 186 ? -9.833 34.458 45.289 1.00 5.75 208 SER A C 1
ATOM 2786 O O . SER A 1 186 ? -9.737 34.931 46.432 1.00 6.12 208 SER A O 1
ATOM 2794 N N . LEU A 1 187 ? -9.850 35.216 44.201 1.00 6.10 209 LEU A N 1
ATOM 2795 C CA . LEU A 1 187 ? -9.692 36.661 44.256 1.00 6.18 209 LEU A CA 1
ATOM 2796 C C . LEU A 1 187 ? -10.707 37.330 45.165 1.00 6.16 209 LEU A C 1
ATOM 2797 O O . LEU A 1 187 ? -10.311 38.192 45.986 1.00 6.46 209 LEU A O 1
ATOM 2813 N N . PRO A 1 188 ? -12.007 37.025 45.113 1.00 6.75 210 PRO A N 1
ATOM 2814 C CA . PRO A 1 188 ? -12.922 37.721 46.014 1.00 7.41 210 PRO A CA 1
ATOM 2815 C C . PRO A 1 188 ? -12.580 37.526 47.476 1.00 6.48 210 PRO A C 1
ATOM 2816 O O . PRO A 1 188 ? -12.697 38.466 48.287 1.00 7.24 210 PRO A O 1
ATOM 2827 N N . PHE A 1 189 ? -12.134 36.325 47.816 1.00 7.02 211 PHE A N 1
ATOM 2828 C CA . PHE A 1 189 ? -11.751 36.026 49.176 1.00 7.63 211 PHE A CA 1
ATOM 2829 C C . PHE A 1 189 ? -10.477 36.777 49.573 1.00 6.35 211 PHE A C 1
ATOM 2830 O O . PHE A 1 189 ? -10.377 37.296 50.700 1.00 6.78 211 PHE A O 1
ATOM 2847 N N . HIS A 1 190 ? -9.483 36.816 48.695 1.00 6.54 212 HIS A N 1
ATOM 2848 C CA . HIS A 1 190 ? -8.277 37.578 48.938 1.00 6.74 212 HIS A CA 1
ATOM 2849 C C . HIS A 1 190 ? -8.580 39.053 49.147 1.00 5.89 212 HIS A C 1
ATOM 2850 O O . HIS A 1 190 ? -8.136 39.686 50.117 1.00 6.86 212 HIS A O 1
ATOM 2864 N N . GLN A 1 191 ? -9.389 39.630 48.251 1.00 6.55 213 GLN A N 1
ATOM 2865 C CA . GLN A 1 191 ? -9.749 41.044 48.330 1.00 6.81 213 GLN A CA 1
ATOM 2866 C C . GLN A 1 191 ? -10.430 41.305 49.657 1.00 6.71 213 GLN A C 1
ATOM 2867 O O . GLN A 1 191 ? -10.275 42.408 50.247 1.00 7.73 213 GLN A O 1
ATOM 2881 N N . ALA A 1 192 ? -11.280 40.396 50.090 1.00 7.32 214 ALA A N 1
ATOM 2882 C CA . ALA A 1 192 ? -12.044 40.518 51.326 1.00 8.19 214 ALA A CA 1
ATOM 2883 C C . ALA A 1 192 ? -11.225 40.278 52.590 1.00 9.23 214 ALA A C 1
ATOM 2884 O O . ALA A 1 192 ? -11.766 40.454 53.703 1.00 10.03 214 ALA A O 1
ATOM 2891 N N . GLY A 1 193 ? -10.007 39.784 52.441 1.00 8.45 215 GLY A N 1
ATOM 2892 C CA . GLY A 1 193 ? -9.221 39.391 53.593 1.00 9.25 215 GLY A CA 1
ATOM 2893 C C . GLY A 1 193 ? -9.635 38.062 54.207 1.00 9.16 215 GLY A C 1
ATOM 2894 O O . GLY A 1 193 ? -9.211 37.732 55.329 1.00 9.98 215 GLY A O 1
ATOM 2898 N N . LYS A 1 194 ? -10.456 37.270 53.541 1.00 7.93 216 LYS A N 1
ATOM 2899 C CA . LYS A 1 194 ? -10.947 36.002 54.048 1.00 8.52 216 LYS A CA 1
ATOM 2900 C C . LYS A 1 194 ? -9.945 34.885 53.760 1.00 7.14 216 LYS A C 1
ATOM 2901 O O . LYS A 1 194 ? -9.930 33.883 54.479 1.00 8.08 216 LYS A O 1
ATOM 2920 N N . LEU A 1 195 ? -9.145 35.028 52.685 1.00 6.36 217 LEU A N 1
ATOM 2921 C CA . LEU A 1 195 ? -8.061 34.131 52.328 1.00 6.04 217 LEU A CA 1
ATOM 2922 C C . LEU A 1 195 ? -6.890 34.990 51.899 1.00 6.12 217 LEU A C 1
ATOM 2923 O O . LEU A 1 195 ? -7.067 36.192 51.661 1.00 7.01 217 LEU A O 1
ATOM 2939 N N . ARG A 1 196 ? -5.741 34.373 51.737 1.00 6.80 218 ARG A N 1
ATOM 2940 C CA . ARG A 1 196 ? -4.539 35.088 51.375 1.00 7.18 218 ARG A CA 1
ATOM 2941 C C . ARG A 1 196 ? -3.786 34.363 50.254 1.00 6.90 218 ARG A C 1
ATOM 2942 O O . ARG A 1 196 ? -3.326 33.226 50.440 1.00 7.40 218 ARG A O 1
ATOM 2963 N N . ILE A 1 197 ? -3.723 34.968 49.079 1.00 6.32 219 ILE A N 1
ATOM 2964 C CA . ILE A 1 197 ? -2.943 34.458 47.958 1.00 6.63 219 ILE A CA 1
ATOM 2965 C C . ILE A 1 197 ? -1.468 34.837 48.127 1.00 6.63 219 ILE A C 1
ATOM 2966 O O . ILE A 1 197 ? -1.148 36.025 48.286 1.00 7.89 219 ILE A O 1
ATOM 2982 N N . LEU A 1 198 ? -0.572 33.840 48.080 1.00 6.67 220 LEU A N 1
ATOM 2983 C CA . LEU A 1 198 ? 0.848 34.071 48.281 1.00 7.00 220 LEU A CA 1
ATOM 2984 C C . LEU A 1 198 ? 1.614 34.186 46.971 1.00 6.86 220 LEU A C 1
ATOM 2985 O O . LEU A 1 198 ? 2.766 34.691 46.992 1.00 7.95 220 LEU A O 1
ATOM 3001 N N . GLY A 1 199 ? 1.095 33.681 45.862 1.00 6.99 221 GLY A N 1
ATOM 3002 C CA . GLY A 1 199 ? 1.826 33.763 44.611 1.00 7.66 221 GLY A CA 1
ATOM 3003 C C . GLY A 1 199 ? 0.895 33.370 43.478 1.00 7.18 221 GLY A C 1
ATOM 3004 O O . GLY A 1 199 ? -0.053 32.583 43.674 1.00 7.04 221 GLY A O 1
ATOM 3008 N N . VAL A 1 200 ? 1.256 33.825 42.268 1.00 7.73 222 VAL A N 1
ATOM 3009 C CA . VAL A 1 200 ? 0.530 33.532 41.045 1.00 7.91 222 VAL A CA 1
ATOM 3010 C C . VAL A 1 200 ? 1.448 32.727 40.141 1.00 7.51 222 VAL A C 1
ATOM 3011 O O . VAL A 1 200 ? 2.601 33.152 39.839 1.00 8.31 222 VAL A O 1
ATOM 3024 N N . ALA A 1 201 ? 0.980 31.572 39.648 1.00 7.69 223 ALA A N 1
ATOM 3025 C CA . ALA A 1 201 ? 1.810 30.640 38.897 1.00 8.63 223 ALA A CA 1
ATOM 3026 C C . ALA A 1 201 ? 1.781 30.984 37.406 1.00 8.58 223 ALA A C 1
ATOM 3027 O O . ALA A 1 201 ? 1.265 30.217 36.581 1.00 9.14 223 ALA A O 1
ATOM 3034 N N . ASP A 1 202 ? 2.382 32.121 37.049 1.00 9.89 224 ASP A N 1
ATOM 3035 C CA . ASP A 1 202 ? 2.442 32.515 35.671 1.00 11.46 224 ASP A CA 1
ATOM 3036 C C . ASP A 1 202 ? 3.712 33.333 35.496 1.00 10.84 224 ASP A C 1
ATOM 3037 O O . ASP A 1 202 ? 4.422 33.654 36.453 1.00 11.91 224 ASP A O 1
ATOM 3046 N N . GLU A 1 203 ? 3.990 33.695 34.242 1.00 11.55 225 GLU A N 1
ATOM 3047 C CA . GLU A 1 203 ? 5.206 34.450 33.921 1.00 14.28 225 GLU A CA 1
ATOM 3048 C C . GLU A 1 203 ? 5.010 35.947 34.178 1.00 15.35 225 GLU A C 1
ATOM 3049 O O . GLU A 1 203 ? 5.958 36.723 34.000 1.00 19.08 225 GLU A O 1
ATOM 3061 N N . GLN A 1 204 ? 3.810 36.399 34.531 1.00 13.16 226 GLN A N 1
ATOM 3062 C CA . GLN A 1 204 ? 3.549 37.802 34.829 1.00 13.16 226 GLN A CA 1
ATOM 3063 C C . GLN A 1 204 ? 2.474 37.870 35.902 1.00 11.28 226 GLN A C 1
ATOM 3064 O O . GLN A 1 204 ? 1.661 36.919 36.054 1.00 11.89 226 GLN A O 1
ATOM 3078 N N . ARG A 1 205 ? 2.388 39.004 36.603 1.00 11.87 227 ARG A N 1
ATOM 3079 C CA . ARG A 1 205 ? 1.351 39.213 37.593 1.00 10.97 227 ARG A CA 1
ATOM 3080 C C . ARG A 1 205 ? 0.016 39.401 36.901 1.00 11.22 227 ARG A C 1
ATOM 3081 O O . ARG A 1 205 ? -0.060 39.801 35.740 1.00 12.43 227 ARG A O 1
ATOM 3102 N N . SER A 1 206 ? -1.063 39.121 37.638 1.00 11.76 228 SER A N 1
ATOM 3103 C CA . SER A 1 206 ? -2.414 39.402 37.210 1.00 12.05 228 SER A CA 1
ATOM 3104 C C . SER A 1 206 ? -2.718 40.889 37.360 1.00 12.83 228 SER A C 1
ATOM 3105 O O . SER A 1 206 ? -2.541 41.434 38.458 1.00 13.79 228 SER A O 1
ATOM 3113 N N . ALA A 1 207 ? -3.297 41.512 36.323 1.00 13.69 229 ALA A N 1
ATOM 3114 C CA . ALA A 1 207 ? -3.717 42.892 36.455 1.00 14.71 229 ALA A CA 1
ATOM 3115 C C . ALA A 1 207 ? -4.862 43.037 37.443 1.00 13.86 229 ALA A C 1
ATOM 3116 O O . ALA A 1 207 ? -5.131 44.123 37.924 1.00 15.98 229 ALA A O 1
ATOM 3123 N N . ALA A 1 208 ? -5.567 41.916 37.730 1.00 12.71 230 ALA A N 1
ATOM 3124 C CA . ALA A 1 208 ? -6.643 41.964 38.705 1.00 13.50 230 ALA A CA 1
ATOM 3125 C C . ALA A 1 208 ? -6.133 42.001 40.145 1.00 13.48 230 ALA A C 1
ATOM 3126 O O . ALA A 1 208 ? -6.919 42.354 41.028 1.00 16.20 230 ALA A O 1
ATOM 3133 N N . LEU A 1 209 ? -4.902 41.528 40.375 1.00 13.70 231 LEU A N 1
ATOM 3134 C CA . LEU A 1 209 ? -4.278 41.487 41.700 1.00 13.74 231 LEU A CA 1
ATOM 3135 C C . LEU A 1 209 ? -2.817 41.913 41.596 1.00 13.03 231 LEU A C 1
ATOM 3136 O O . LEU A 1 209 ? -1.886 41.150 41.667 1.00 13.07 231 LEU A O 1
ATOM 3152 N N . PRO A 1 210 ? -2.600 43.204 41.264 1.00 14.09 232 PRO A N 1
ATOM 3153 C CA . PRO A 1 210 ? -1.277 43.618 40.798 1.00 13.98 232 PRO A CA 1
ATOM 3154 C C . PRO A 1 210 ? -0.147 43.578 41.830 1.00 14.39 232 PRO A C 1
ATOM 3155 O O . PRO A 1 210 ? 1.025 43.588 41.476 1.00 15.79 232 PRO A O 1
ATOM 3166 N N . GLU A 1 211 ? -0.473 43.490 43.122 1.00 14.32 233 GLU A N 1
ATOM 3167 C CA . GLU A 1 211 ? 0.547 43.467 44.159 1.00 16.56 233 GLU A CA 1
ATOM 3168 C C . GLU A 1 211 ? 0.955 42.047 44.551 1.00 15.76 233 GLU A C 1
ATOM 3169 O O . GLU A 1 211 ? 1.847 41.900 45.356 1.00 18.57 233 GLU A O 1
ATOM 3181 N N . VAL A 1 212 ? 0.351 40.997 43.973 1.00 13.71 234 VAL A N 1
ATOM 3182 C CA . VAL A 1 212 ? 0.717 39.649 44.377 1.00 14.82 234 VAL A CA 1
ATOM 3183 C C . VAL A 1 212 ? 1.806 39.149 43.444 1.00 12.79 234 VAL A C 1
ATOM 3184 O O . VAL A 1 212 ? 1.596 39.130 42.210 1.00 11.35 234 VAL A O 1
ATOM 3197 N N . PRO A 1 213 ? 3.010 38.793 43.926 1.00 12.31 235 PRO A N 1
ATOM 3198 C CA . PRO A 1 213 ? 4.075 38.431 42.998 1.00 12.00 235 PRO A CA 1
ATOM 3199 C C . PRO A 1 213 ? 3.863 37.065 42.369 1.00 10.71 235 PRO A C 1
ATOM 3200 O O . PRO A 1 213 ? 3.140 36.182 42.900 1.00 10.54 235 PRO A O 1
ATOM 3211 N N . THR A 1 214 ? 4.540 36.863 41.251 1.00 10.34 236 THR A N 1
ATOM 3212 C CA . THR A 1 214 ? 4.544 35.559 40.660 1.00 10.05 236 THR A CA 1
ATOM 3213 C C . THR A 1 214 ? 5.420 34.638 41.509 1.00 10.71 236 THR A C 1
ATOM 3214 O O . THR A 1 214 ? 6.197 35.083 42.375 1.00 11.04 236 THR A O 1
ATOM 3225 N N . PHE A 1 215 ? 5.307 33.333 41.251 1.00 10.69 237 PHE A N 1
ATOM 3226 C CA . PHE A 1 215 ? 6.266 32.389 41.826 1.00 10.75 237 PHE A CA 1
ATOM 3227 C C . PHE A 1 215 ? 7.696 32.599 41.297 1.00 12.70 237 PHE A C 1
ATOM 3228 O O . PHE A 1 215 ? 8.666 32.477 42.076 1.00 13.00 237 PHE A O 1
ATOM 3245 N N . ALA A 1 216 ? 7.832 32.990 40.030 1.00 12.81 238 ALA A N 1
ATOM 3246 C CA . ALA A 1 216 ? 9.145 33.276 39.464 1.00 13.87 238 ALA A CA 1
ATOM 3247 C C . ALA A 1 216 ? 9.809 34.383 40.276 1.00 14.04 238 ALA A C 1
ATOM 3248 O O . ALA A 1 216 ? 11.014 34.298 40.550 1.00 15.66 238 ALA A O 1
ATOM 3255 N N . GLU A 1 217 ? 9.072 35.430 40.631 1.00 13.98 239 GLU A N 1
ATOM 3256 C CA . GLU A 1 217 ? 9.631 36.565 41.363 1.00 13.97 239 GLU A CA 1
ATOM 3257 C C . GLU A 1 217 ? 10.041 36.142 42.771 1.00 14.28 239 GLU A C 1
ATOM 3258 O O . GLU A 1 217 ? 10.801 36.859 43.422 1.00 16.33 239 GLU A O 1
ATOM 3270 N N . GLN A 1 218 ? 9.562 34.992 43.240 1.00 13.16 240 GLN A N 1
ATOM 3271 C CA . GLN A 1 218 ? 9.847 34.468 44.568 1.00 13.78 240 GLN A CA 1
ATOM 3272 C C . GLN A 1 218 ? 10.797 33.269 44.511 1.00 16.32 240 GLN A C 1
ATOM 3273 O O . GLN A 1 218 ? 10.866 32.476 45.444 1.00 19.02 240 GLN A O 1
ATOM 3287 N N . GLY A 1 219 ? 11.515 33.100 43.392 1.00 15.33 241 GLY A N 1
ATOM 3288 C CA . GLY A 1 219 ? 12.592 32.116 43.324 1.00 15.70 241 GLY A CA 1
ATOM 3289 C C . GLY A 1 219 ? 12.194 30.769 42.700 1.00 15.96 241 GLY A C 1
ATOM 3290 O O . GLY A 1 219 ? 12.943 29.790 42.803 1.00 18.10 241 GLY A O 1
ATOM 3294 N N . LEU A 1 220 ? 10.994 30.665 42.089 1.00 15.48 242 LEU A N 1
ATOM 3295 C CA . LEU A 1 220 ? 10.523 29.400 41.529 1.00 16.36 242 LEU A CA 1
ATOM 3296 C C . LEU A 1 220 ? 10.088 29.607 40.084 1.00 16.54 242 LEU A C 1
ATOM 3297 O O . LEU A 1 220 ? 8.892 29.529 39.756 1.00 15.68 242 LEU A O 1
ATOM 3313 N N . PRO A 1 221 ? 11.059 29.847 39.174 1.00 16.74 243 PRO A N 1
ATOM 3314 C CA . PRO A 1 221 ? 10.745 30.166 37.785 1.00 17.16 243 PRO A CA 1
ATOM 3315 C C . PRO A 1 221 ? 9.925 29.123 37.013 1.00 17.08 243 PRO A C 1
ATOM 3316 O O . PRO A 1 221 ? 9.181 29.501 36.120 1.00 18.85 243 PRO A O 1
ATOM 3327 N N . SER A 1 222 ? 10.032 27.837 37.352 1.00 15.70 244 SER A N 1
ATOM 3328 C CA . SER A 1 222 ? 9.291 26.806 36.629 1.00 14.86 244 SER A CA 1
ATOM 3329 C C . SER A 1 222 ? 7.909 26.557 37.241 1.00 13.35 244 SER A C 1
ATOM 3330 O O . SER A 1 222 ? 7.184 25.693 36.741 1.00 13.94 244 SER A O 1
ATOM 3338 N N . MET A 1 223 ? 7.524 27.324 38.273 1.00 12.24 245 MET A N 1
ATOM 3339 C CA . MET A 1 223 ? 6.196 27.158 38.843 1.00 11.80 245 MET A CA 1
ATOM 3340 C C . MET A 1 223 ? 5.168 27.983 38.049 1.00 12.14 245 MET A C 1
ATOM 3341 O O . MET A 1 223 ? 4.851 29.121 38.381 1.00 11.98 245 MET A O 1
ATOM 3355 N N . ASN A 1 224 ? 4.784 27.419 36.884 1.00 11.74 246 ASN A N 1
ATOM 3356 C CA . ASN A 1 224 ? 3.822 27.975 35.962 1.00 11.70 246 ASN A CA 1
ATOM 3357 C C . ASN A 1 224 ? 2.687 26.974 35.818 1.00 10.16 246 ASN A C 1
ATOM 3358 O O . ASN A 1 224 ? 2.941 25.789 35.609 1.00 11.76 246 ASN A O 1
ATOM 3369 N N . ALA A 1 225 ? 1.441 27.431 36.038 1.00 7.64 247 ALA A N 1
ATOM 3370 C CA . ALA A 1 225 ? 0.312 26.518 36.040 1.00 7.88 247 ALA A CA 1
ATOM 3371 C C . ALA A 1 225 ? -0.928 27.331 35.741 1.00 6.81 247 ALA A C 1
ATOM 3372 O O . ALA A 1 225 ? -1.386 28.134 36.574 1.00 7.80 247 ALA A O 1
ATOM 3379 N N . VAL A 1 226 ? -1.409 27.220 34.515 1.00 6.76 248 VAL A N 1
ATOM 3380 C CA . VAL A 1 226 ? -2.518 28.051 34.015 1.00 6.92 248 VAL A CA 1
ATOM 3381 C C . VAL A 1 226 ? -3.638 27.126 33.610 1.00 5.84 248 VAL A C 1
ATOM 3382 O O . VAL A 1 226 ? -3.458 26.230 32.777 1.00 7.63 248 VAL A O 1
ATOM 3395 N N . THR A 1 227 ? -4.815 27.314 34.177 1.00 5.49 249 THR A N 1
ATOM 3396 C CA . THR A 1 227 ? -5.981 26.523 33.816 1.00 5.17 249 THR A CA 1
ATOM 3397 C C . THR A 1 227 ? -6.781 27.234 32.712 1.00 5.30 249 THR A C 1
ATOM 3398 O O . THR A 1 227 ? -6.444 28.314 32.228 1.00 5.58 249 THR A O 1
ATOM 3409 N N . TRP A 1 228 ? -7.913 26.600 32.368 1.00 5.47 250 TRP A N 1
ATOM 3410 C CA . TRP A 1 228 ? -8.731 27.104 31.296 1.00 5.28 250 TRP A CA 1
ATOM 3411 C C . TRP A 1 228 ? -10.079 26.419 31.374 1.00 5.42 250 TRP A C 1
ATOM 3412 O O . TRP A 1 228 ? -10.238 25.387 32.042 1.00 5.74 250 TRP A O 1
ATOM 3433 N N . PHE A 1 229 ? -11.031 26.996 30.652 1.00 5.19 251 PHE A N 1
ATOM 3434 C CA . PHE A 1 229 ? -12.436 26.611 30.735 1.00 5.49 251 PHE A CA 1
ATOM 3435 C C . PHE A 1 229 ? -12.889 26.506 29.288 1.00 5.67 251 PHE A C 1
ATOM 3436 O O . PHE A 1 229 ? -12.937 27.543 28.602 1.00 6.36 251 PHE A O 1
ATOM 3453 N N . ALA A 1 230 ? -13.140 25.285 28.813 1.00 5.48 252 ALA A N 1
ATOM 3454 C CA . ALA A 1 230 ? -13.466 25.038 27.437 1.00 6.00 252 ALA A CA 1
ATOM 3455 C C . ALA A 1 230 ? -14.900 24.579 27.268 1.00 5.55 252 ALA A C 1
ATOM 3456 O O . ALA A 1 230 ? -15.562 24.164 28.229 1.00 6.72 252 ALA A O 1
ATOM 3463 N N . VAL A 1 231 ? -15.338 24.616 26.025 1.00 5.33 253 VAL A N 1
ATOM 3464 C CA . VAL A 1 231 ? -16.631 24.060 25.628 1.00 6.03 253 VAL A CA 1
ATOM 3465 C C . VAL A 1 231 ? -16.347 22.972 24.593 1.00 6.12 253 VAL A C 1
ATOM 3466 O O . VAL A 1 231 ? -15.640 23.261 23.601 1.00 6.32 253 VAL A O 1
ATOM 3479 N N . VAL A 1 232 ? -16.876 21.770 24.821 1.00 5.74 254 VAL A N 1
ATOM 3480 C CA . VAL A 1 232 ? -16.700 20.648 23.895 1.00 6.12 254 VAL A CA 1
ATOM 3481 C C . VAL A 1 232 ? -18.046 19.991 23.649 1.00 5.41 254 VAL A C 1
ATOM 3482 O O . VAL A 1 232 ? -18.973 20.072 24.481 1.00 6.55 254 VAL A O 1
ATOM 3495 N N . ALA A 1 233 ? -18.187 19.421 22.458 1.00 6.28 255 ALA A N 1
ATOM 3496 C CA . ALA A 1 233 ? -19.387 18.733 22.021 1.00 5.90 255 ALA A CA 1
ATOM 3497 C C . ALA A 1 233 ? -19.113 17.248 21.889 1.00 6.07 255 ALA A C 1
ATOM 3498 O O . ALA A 1 233 ? -17.982 16.784 21.766 1.00 6.39 255 ALA A O 1
ATOM 3505 N N . PRO A 1 234 ? -20.188 16.433 21.864 1.00 6.63 256 PRO A N 1
ATOM 3506 C CA . PRO A 1 234 ? -20.030 14.999 21.798 1.00 7.42 256 PRO A CA 1
ATOM 3507 C C . PRO A 1 234 ? -19.352 14.613 20.480 1.00 7.05 256 PRO A C 1
ATOM 3508 O O . PRO A 1 234 ? -19.465 15.272 19.434 1.00 6.78 256 PRO A O 1
ATOM 3519 N N . PRO A 1 235 ? -18.681 13.469 20.471 1.00 8.05 257 PRO A N 1
ATOM 3520 C CA . PRO A 1 235 ? -18.049 12.994 19.249 1.00 8.93 257 PRO A CA 1
ATOM 3521 C C . PRO A 1 235 ? -19.052 12.888 18.113 1.00 8.07 257 PRO A C 1
ATOM 3522 O O . PRO A 1 235 ? -20.161 12.385 18.273 1.00 9.83 257 PRO A O 1
ATOM 3533 N N . GLY A 1 236 ? -18.659 13.292 16.930 1.00 8.80 258 GLY A N 1
ATOM 3534 C CA . GLY A 1 236 ? -19.516 13.227 15.776 1.00 10.28 258 GLY A CA 1
ATOM 3535 C C . GLY A 1 236 ? -20.363 14.466 15.553 1.00 9.19 258 GLY A C 1
ATOM 3536 O O . GLY A 1 236 ? -20.985 14.575 14.497 1.00 10.01 258 GLY A O 1
ATOM 3540 N N . THR A 1 237 ? -20.321 15.453 16.440 1.00 7.36 259 THR A N 1
ATOM 3541 C CA . THR A 1 237 ? -21.031 16.691 16.184 1.00 7.00 259 THR A CA 1
ATOM 3542 C C . THR A 1 237 ? -20.459 17.317 14.920 1.00 7.19 259 THR A C 1
ATOM 3543 O O . THR A 1 237 ? -19.237 17.458 14.777 1.00 8.18 259 THR A O 1
ATOM 3554 N N . PRO A 1 238 ? -21.306 17.707 13.949 1.00 7.84 260 PRO A N 1
ATOM 3555 C CA . PRO A 1 238 ? -20.823 18.211 12.677 1.00 8.82 260 PRO A CA 1
ATOM 3556 C C . PRO A 1 238 ? -19.943 19.433 12.807 1.00 8.48 260 PRO A C 1
ATOM 3557 O O . PRO A 1 238 ? -20.209 20.313 13.616 1.00 8.35 260 PRO A O 1
ATOM 3568 N N . ALA A 1 239 ? -18.947 19.554 11.926 1.00 9.05 261 ALA A N 1
ATOM 3569 C CA . ALA A 1 239 ? -18.069 20.707 11.953 1.00 8.80 261 ALA A CA 1
ATOM 3570 C C . ALA A 1 239 ? -18.798 22.040 11.819 1.00 7.99 261 ALA A C 1
ATOM 3571 O O . ALA A 1 239 ? -18.475 22.992 12.497 1.00 8.46 261 ALA A O 1
ATOM 3578 N N . ALA A 1 240 ? -19.806 22.126 10.956 1.00 8.23 262 ALA A N 1
ATOM 3579 C CA . ALA A 1 240 ? -20.493 23.392 10.799 1.00 8.51 262 ALA A CA 1
ATOM 3580 C C . ALA A 1 240 ? -21.303 23.712 12.046 1.00 8.01 262 ALA A C 1
ATOM 3581 O O . ALA A 1 240 ? -21.582 24.854 12.298 1.00 7.74 262 ALA A O 1
ATOM 3588 N N . LYS A 1 241 ? -21.799 22.708 12.781 1.00 7.77 263 LYS A N 1
ATOM 3589 C CA . LYS A 1 241 ? -22.520 22.952 14.052 1.00 7.29 263 LYS A CA 1
ATOM 3590 C C . LYS A 1 241 ? -21.553 23.486 15.097 1.00 6.58 263 LYS A C 1
ATOM 3591 O O . LYS A 1 241 ? -21.848 24.477 15.750 1.00 7.33 263 LYS A O 1
ATOM 3610 N N . VAL A 1 242 ? -20.414 22.846 15.263 1.00 7.29 264 VAL A N 1
ATOM 3611 C CA . VAL A 1 242 ? -19.359 23.320 16.150 1.00 8.19 264 VAL A CA 1
ATOM 3612 C C . VAL A 1 242 ? -18.981 24.778 15.823 1.00 7.83 264 VAL A C 1
ATOM 3613 O O . VAL A 1 242 ? -18.750 25.605 16.708 1.00 8.35 264 VAL A O 1
ATOM 3626 N N . ALA A 1 243 ? -18.843 25.073 14.513 1.00 8.19 265 ALA A N 1
ATOM 3627 C CA . ALA A 1 243 ? -18.460 26.411 14.077 1.00 8.60 265 ALA A CA 1
ATOM 3628 C C . ALA A 1 243 ? -19.532 27.407 14.474 1.00 8.62 265 ALA A C 1
ATOM 3629 O O . ALA A 1 243 ? -19.224 28.503 14.935 1.00 9.53 265 ALA A O 1
ATOM 3636 N N . ALA A 1 244 ? -20.803 27.110 14.241 1.00 8.05 266 ALA A N 1
ATOM 3637 C CA . ALA A 1 244 ? -21.901 27.990 14.618 1.00 8.79 266 ALA A CA 1
ATOM 3638 C C . ALA A 1 244 ? -21.928 28.232 16.129 1.00 8.21 266 ALA A C 1
ATOM 3639 O O . ALA A 1 244 ? -22.105 29.353 16.599 1.00 8.98 266 ALA A O 1
ATOM 3646 N N . LEU A 1 245 ? -21.737 27.174 16.904 1.00 7.47 267 LEU A N 1
ATOM 3647 C CA . LEU A 1 245 ? -21.683 27.304 18.346 1.00 7.71 267 LEU A CA 1
ATOM 3648 C C . LEU A 1 245 ? -20.483 28.167 18.736 1.00 7.75 267 LEU A C 1
ATOM 3649 O O . LEU A 1 245 ? -20.644 29.032 19.624 1.00 8.88 267 LEU A O 1
ATOM 3665 N N . GLN A 1 246 ? -19.310 27.948 18.158 1.00 8.10 268 GLN A N 1
ATOM 3666 C CA . GLN A 1 246 ? -18.161 28.746 18.547 1.00 8.50 268 GLN A CA 1
ATOM 3667 C C . GLN A 1 246 ? -18.417 30.221 18.250 1.00 9.10 268 GLN A C 1
ATOM 3668 O O . GLN A 1 246 ? -18.044 31.090 19.045 1.00 9.77 268 GLN A O 1
ATOM 3682 N N . LYS A 1 247 ? -19.066 30.533 17.129 1.00 9.58 269 LYS A N 1
ATOM 3683 C CA . LYS A 1 247 ? -19.360 31.924 16.813 1.00 10.78 269 LYS A CA 1
ATOM 3684 C C . LYS A 1 247 ? -20.299 32.515 17.854 1.00 11.40 269 LYS A C 1
ATOM 3685 O O . LYS A 1 247 ? -20.151 33.686 18.241 1.00 10.93 269 LYS A O 1
ATOM 3704 N N . SER A 1 248 ? -21.286 31.745 18.316 1.00 10.65 270 SER A N 1
ATOM 3705 C CA . SER A 1 248 ? -22.204 32.211 19.349 1.00 10.85 270 SER A CA 1
ATOM 3706 C C . SER A 1 248 ? -21.461 32.483 20.655 1.00 10.78 270 SER A C 1
ATOM 3707 O O . SER A 1 248 ? -21.584 33.531 21.293 1.00 11.21 270 SER A O 1
ATOM 3715 N N . PHE A 1 249 ? -20.589 31.562 21.060 1.00 9.86 271 PHE A N 1
ATOM 3716 C CA . PHE A 1 249 ? -19.833 31.798 22.294 1.00 9.96 271 PHE A CA 1
ATOM 3717 C C . PHE A 1 249 ? -18.871 32.975 22.162 1.00 10.39 271 PHE A C 1
ATOM 3718 O O . PHE A 1 249 ? -18.733 33.801 23.075 1.00 10.60 271 PHE A O 1
ATOM 3735 N N . ALA A 1 250 ? -18.174 33.063 21.024 1.00 10.95 272 ALA A N 1
ATOM 3736 C CA . ALA A 1 250 ? -17.215 34.142 20.830 1.00 11.71 272 ALA A CA 1
ATOM 3737 C C . ALA A 1 250 ? -17.938 35.479 20.872 1.00 11.70 272 ALA A C 1
ATOM 3738 O O . ALA A 1 250 ? -17.427 36.461 21.439 1.00 12.61 272 ALA A O 1
ATOM 3745 N N . GLY A 1 251 ? -19.111 35.551 20.267 1.00 11.78 273 GLY A N 1
ATOM 3746 C CA . GLY A 1 251 ? -19.888 36.783 20.275 1.00 12.95 273 GLY A CA 1
ATOM 3747 C C . GLY A 1 251 ? -20.293 37.197 21.690 1.00 11.31 273 GLY A C 1
ATOM 3748 O O . GLY A 1 251 ? -20.239 38.385 22.069 1.00 12.80 273 GLY A O 1
ATOM 3752 N N . ALA A 1 252 ? -20.634 36.212 22.519 1.00 10.98 274 ALA A N 1
ATOM 3753 C CA . ALA A 1 252 ? -20.958 36.506 23.906 1.00 11.67 274 ALA A CA 1
ATOM 3754 C C . ALA A 1 252 ? -19.749 37.072 24.649 1.00 10.54 274 ALA A C 1
ATOM 3755 O O . ALA A 1 252 ? -19.919 37.972 25.476 1.00 10.63 274 ALA A O 1
ATOM 3762 N N . LEU A 1 253 ? -18.558 36.527 24.395 1.00 10.35 275 LEU A N 1
ATOM 3763 C CA . LEU A 1 253 ? -17.405 36.901 25.179 1.00 9.74 275 LEU A CA 1
ATOM 3764 C C . LEU A 1 253 ? -17.010 38.372 25.004 1.00 11.75 275 LEU A C 1
ATOM 3765 O O . LEU A 1 253 ? -16.358 38.943 25.878 1.00 12.13 275 LEU A O 1
ATOM 3781 N N . THR A 1 254 ? -17.326 38.940 23.836 1.00 11.34 276 THR A N 1
ATOM 3782 C CA . THR A 1 254 ? -17.053 40.325 23.475 1.00 14.25 276 THR A CA 1
ATOM 3783 C C . THR A 1 254 ? -18.035 41.353 23.938 1.00 13.32 276 THR A C 1
ATOM 3784 O O . THR A 1 254 ? -17.833 42.551 23.680 1.00 13.84 276 THR A O 1
ATOM 3795 N N . GLN A 1 255 ? -19.113 40.885 24.506 1.00 11.92 277 GLN A N 1
ATOM 3796 C CA . GLN A 1 255 ? -20.101 41.807 25.015 1.00 12.84 277 GLN A CA 1
ATOM 3797 C C . GLN A 1 255 ? -19.566 42.505 26.261 1.00 12.21 277 GLN A C 1
ATOM 3798 O O . GLN A 1 255 ? -18.957 41.855 27.142 1.00 10.91 277 GLN A O 1
ATOM 3812 N N . PRO A 1 256 ? -19.719 43.849 26.373 1.00 13.15 278 PRO A N 1
ATOM 3813 C CA . PRO A 1 256 ? -19.109 44.582 27.495 1.00 14.41 278 PRO A CA 1
ATOM 3814 C C . PRO A 1 256 ? -19.266 43.994 28.907 1.00 14.91 278 PRO A C 1
ATOM 3815 O O . PRO A 1 256 ? -18.291 43.918 29.662 1.00 14.20 278 PRO A O 1
ATOM 3826 N N . GLU A 1 257 ? -20.447 43.540 29.278 1.00 14.04 279 GLU A N 1
ATOM 3827 C CA . GLU A 1 257 ? -20.678 43.034 30.623 1.00 15.24 279 GLU A CA 1
ATOM 3828 C C . GLU A 1 257 ? -19.925 41.724 30.872 1.00 13.07 279 GLU A C 1
ATOM 3829 O O . GLU A 1 257 ? -19.435 41.505 31.982 1.00 13.92 279 GLU A O 1
ATOM 3841 N N . VAL A 1 258 ? -19.868 40.843 29.867 1.00 11.22 280 VAL A N 1
ATOM 3842 C CA . VAL A 1 258 ? -19.087 39.618 29.987 1.00 10.42 280 VAL A CA 1
ATOM 3843 C C . VAL A 1 258 ? -17.591 39.953 30.106 1.00 9.98 280 VAL A C 1
ATOM 3844 O O . VAL A 1 258 ? -16.867 39.433 30.973 1.00 9.25 280 VAL A O 1
ATOM 3857 N N . GLN A 1 259 ? -17.110 40.880 29.299 1.00 9.72 281 GLN A N 1
ATOM 3858 C CA . GLN A 1 259 ? -15.749 41.380 29.427 1.00 11.67 281 GLN A CA 1
ATOM 3859 C C . GLN A 1 259 ? -15.477 41.956 30.831 1.00 11.83 281 GLN A C 1
ATOM 3860 O O . GLN A 1 259 ? -14.411 41.652 31.429 1.00 11.78 281 GLN A O 1
ATOM 3874 N N . GLN A 1 260 ? -16.391 42.730 31.406 1.00 13.47 282 GLN A N 1
ATOM 3875 C CA . GLN A 1 260 ? -16.150 43.335 32.717 1.00 13.03 282 GLN A CA 1
ATOM 3876 C C . GLN A 1 260 ? -16.065 42.251 33.766 1.00 11.74 282 GLN A C 1
ATOM 3877 O O . GLN A 1 260 ? -15.184 42.276 34.636 1.00 12.51 282 GLN A O 1
ATOM 3891 N N . LYS A 1 261 ? -16.998 41.332 33.715 1.00 11.70 283 LYS A N 1
ATOM 3892 C CA . LYS A 1 261 ? -17.036 40.315 34.726 1.00 10.97 283 LYS A CA 1
ATOM 3893 C C . LYS A 1 261 ? -15.838 39.370 34.656 1.00 9.44 283 LYS A C 1
ATOM 3894 O O . LYS A 1 261 ? -15.334 38.975 35.696 1.00 8.87 283 LYS A O 1
ATOM 3913 N N . PHE A 1 262 ? -15.388 39.018 33.466 1.00 8.34 284 PHE A N 1
ATOM 3914 C CA . PHE A 1 262 ? -14.208 38.164 33.361 1.00 8.05 284 PHE A CA 1
ATOM 3915 C C . PHE A 1 262 ? -12.975 38.912 33.852 1.00 8.63 284 PHE A C 1
ATOM 3916 O O . PHE A 1 262 ? -12.210 38.400 34.662 1.00 8.10 284 PHE A O 1
ATOM 3933 N N . ALA A 1 263 ? -12.771 40.155 33.392 1.00 10.66 285 ALA A N 1
ATOM 3934 C CA . ALA A 1 263 ? -11.657 41.015 33.826 1.00 12.47 285 ALA A CA 1
ATOM 3935 C C . ALA A 1 263 ? -11.598 41.254 35.330 1.00 11.35 285 ALA A C 1
ATOM 3936 O O . ALA A 1 263 ? -10.470 41.169 35.872 1.00 12.81 285 ALA A O 1
ATOM 3943 N N . GLU A 1 264 ? -12.693 41.496 36.018 1.00 12.65 286 GLU A N 1
ATOM 3944 C CA . GLU A 1 264 ? -12.580 41.838 37.420 1.00 14.19 286 GLU A CA 1
ATOM 3945 C C . GLU A 1 264 ? -12.129 40.608 38.179 1.00 12.77 286 GLU A C 1
ATOM 3946 O O . GLU A 1 264 ? -11.647 40.792 39.305 1.00 13.54 286 GLU A O 1
ATOM 3958 N N . GLN A 1 265 ? -12.232 39.422 37.563 1.00 9.07 287 GLN A N 1
ATOM 3959 C CA . GLN A 1 265 ? -11.793 38.248 38.283 1.00 8.66 287 GLN A CA 1
ATOM 3960 C C . GLN A 1 265 ? -10.531 37.647 37.704 1.00 7.14 287 GLN A C 1
ATOM 3961 O O . GLN A 1 265 ? -10.140 36.533 38.068 1.00 7.83 287 GLN A O 1
ATOM 3975 N N . GLY A 1 266 ? -9.830 38.347 36.814 1.00 7.16 288 GLY A N 1
ATOM 3976 C CA . GLY A 1 266 ? -8.560 37.838 36.346 1.00 7.06 288 GLY A CA 1
ATOM 3977 C C . GLY A 1 266 ? -8.685 36.684 35.350 1.00 7.02 288 GLY A C 1
ATOM 3978 O O . GLY A 1 266 ? -7.688 36.035 35.108 1.00 8.14 288 GLY A O 1
ATOM 3982 N N . ALA A 1 267 ? -9.847 36.530 34.712 1.00 6.56 289 ALA A N 1
ATOM 3983 C CA . ALA A 1 267 ? -10.029 35.520 33.692 1.00 6.56 289 ALA A CA 1
ATOM 3984 C C . ALA A 1 267 ? -9.870 36.176 32.317 1.00 6.38 289 ALA A C 1
ATOM 3985 O O . ALA A 1 267 ? -10.477 37.242 32.077 1.00 7.95 289 ALA A O 1
ATOM 3992 N N . GLU A 1 268 ? -9.055 35.562 31.449 1.00 6.27 290 GLU A N 1
ATOM 3993 C CA . GLU A 1 268 ? -8.816 36.169 30.158 1.00 6.68 290 GLU A CA 1
ATOM 3994 C C . GLU A 1 268 ? -9.765 35.555 29.135 1.00 6.35 290 GLU A C 1
ATOM 3995 O O . GLU A 1 268 ? -9.652 34.381 28.789 1.00 6.40 290 GLU A O 1
ATOM 4007 N N . PRO A 1 269 ? -10.754 36.308 28.622 1.00 6.88 291 PRO A N 1
ATOM 4008 C CA . PRO A 1 269 ? -11.695 35.727 27.648 1.00 6.93 291 PRO A CA 1
ATOM 4009 C C . PRO A 1 269 ? -10.970 35.376 26.350 1.00 7.10 291 PRO A C 1
ATOM 4010 O O . PRO A 1 269 ? -10.110 36.156 25.896 1.00 8.55 291 PRO A O 1
ATOM 4021 N N . ARG A 1 270 ? -11.234 34.191 25.783 1.00 6.95 292 ARG A N 1
ATOM 4022 C CA . ARG A 1 270 ? -10.526 33.773 24.584 1.00 6.69 292 ARG A CA 1
ATOM 4023 C C . ARG A 1 270 ? -11.437 33.701 23.369 1.00 6.51 292 ARG A C 1
ATOM 4024 O O . ARG A 1 270 ? -11.345 34.542 22.465 1.00 8.61 292 ARG A O 1
ATOM 4045 N N . GLY A 1 271 ? -12.327 32.728 23.298 1.00 7.09 293 GLY A N 1
ATOM 4046 C CA . GLY A 1 271 ? -13.225 32.615 22.147 1.00 7.53 293 GLY A CA 1
ATOM 4047 C C . GLY A 1 271 ? -12.569 32.057 20.884 1.00 7.68 293 GLY A C 1
ATOM 4048 O O . GLY A 1 271 ? -13.079 32.293 19.760 1.00 8.70 293 GLY A O 1
ATOM 4052 N N . TRP A 1 272 ? -11.487 31.287 21.011 1.00 8.06 294 TRP A N 1
ATOM 4053 C CA . TRP A 1 272 ? -10.713 30.724 19.914 1.00 8.20 294 TRP A CA 1
ATOM 4054 C C . TRP A 1 272 ? -11.584 29.849 19.044 1.00 7.87 294 TRP A C 1
ATOM 4055 O O . TRP A 1 272 ? -12.557 29.210 19.480 1.00 8.34 294 TRP A O 1
ATOM 4076 N N . ASP A 1 273 ? -11.252 29.809 17.759 1.00 8.42 295 ASP A N 1
ATOM 4077 C CA . ASP A 1 273 ? -11.973 28.985 16.803 1.00 9.35 295 ASP A CA 1
ATOM 4078 C C . ASP A 1 273 ? -11.807 27.512 17.112 1.00 9.12 295 ASP A C 1
ATOM 4079 O O . ASP A 1 273 ? -10.946 27.144 17.898 1.00 8.81 295 ASP A O 1
ATOM 4088 N N . PRO A 1 274 ? -12.639 26.629 16.515 1.00 8.70 296 PRO A N 1
ATOM 4089 C CA . PRO A 1 274 ? -12.546 25.218 16.869 1.00 8.99 296 PRO A CA 1
ATOM 4090 C C . PRO A 1 274 ? -11.185 24.589 16.603 1.00 8.47 296 PRO A C 1
ATOM 4091 O O . PRO A 1 274 ? -10.748 23.778 17.383 1.00 8.34 296 PRO A O 1
ATOM 4102 N N . ALA A 1 275 ? -10.538 24.929 15.471 1.00 9.74 297 ALA A N 1
ATOM 4103 C CA . ALA A 1 275 ? -9.243 24.346 15.145 1.00 10.37 297 ALA A CA 1
ATOM 4104 C C . ALA A 1 275 ? -8.189 24.739 16.179 1.00 9.61 297 ALA A C 1
ATOM 4105 O O . ALA A 1 275 ? -7.410 23.904 16.615 1.00 10.23 297 ALA A O 1
ATOM 4112 N N . ARG A 1 276 ? -8.135 26.037 16.493 1.00 9.52 298 ARG A N 1
ATOM 4113 C CA . ARG A 1 276 ? -7.183 26.504 17.470 1.00 9.25 298 ARG A CA 1
ATOM 4114 C C . ARG A 1 276 ? -7.444 25.866 18.832 1.00 8.07 298 ARG A C 1
ATOM 4115 O O . ARG A 1 276 ? -6.537 25.476 19.554 1.00 8.97 298 ARG A O 1
ATOM 4136 N N . THR A 1 277 ? -8.742 25.719 19.156 1.00 7.56 299 THR A N 1
ATOM 4137 C CA . THR A 1 277 ? -9.148 25.106 20.397 1.00 7.13 299 THR A CA 1
ATOM 4138 C C . THR A 1 277 ? -8.662 23.659 20.449 1.00 7.53 299 THR A C 1
ATOM 4139 O O . THR A 1 277 ? -8.122 23.222 21.445 1.00 8.50 299 THR A O 1
ATOM 4150 N N . GLY A 1 278 ? -8.837 22.894 19.350 1.00 8.10 300 GLY A N 1
ATOM 4151 C CA . GLY A 1 278 ? -8.395 21.518 19.330 1.00 8.87 300 GLY A CA 1
ATOM 4152 C C . GLY A 1 278 ? -6.878 21.414 19.454 1.00 8.10 300 GLY A C 1
ATOM 4153 O O . GLY A 1 278 ? -6.375 20.555 20.147 1.00 9.41 300 GLY A O 1
ATOM 4157 N N . GLN A 1 279 ? -6.124 22.303 18.774 1.00 8.44 301 GLN A N 1
ATOM 4158 C CA . GLN A 1 279 ? -4.675 22.295 18.876 1.00 9.46 301 GLN A CA 1
ATOM 4159 C C . GLN A 1 279 ? -4.220 22.606 20.300 1.00 8.51 301 GLN A C 1
ATOM 4160 O O . GLN A 1 279 ? -3.348 21.958 20.834 1.00 9.60 301 GLN A O 1
ATOM 4174 N N . PHE A 1 280 ? -4.914 23.558 20.941 1.00 8.54 302 PHE A N 1
ATOM 4175 C CA . PHE A 1 280 ? -4.618 23.922 22.307 1.00 8.43 302 PHE A CA 1
ATOM 4176 C C . PHE A 1 280 ? -4.875 22.753 23.266 1.00 8.60 302 PHE A C 1
ATOM 4177 O O . PHE A 1 280 ? -4.042 22.461 24.106 1.00 8.85 302 PHE A O 1
ATOM 4194 N N . ILE A 1 281 ? -6.038 22.108 23.153 1.00 8.05 303 ILE A N 1
ATOM 4195 C CA . ILE A 1 281 ? -6.322 20.968 24.021 1.00 8.95 303 ILE A CA 1
ATOM 4196 C C . ILE A 1 281 ? -5.267 19.860 23.848 1.00 9.28 303 ILE A C 1
ATOM 4197 O O . ILE A 1 281 ? -4.805 19.328 24.831 1.00 9.19 303 ILE A O 1
ATOM 4213 N N . ARG A 1 282 ? -4.838 19.594 22.607 1.00 9.49 304 ARG A N 1
ATOM 4214 C CA . ARG A 1 282 ? -3.817 18.579 22.389 1.00 10.82 304 ARG A CA 1
ATOM 4215 C C . ARG A 1 282 ? -2.520 18.952 23.088 1.00 10.78 304 ARG A C 1
ATOM 4216 O O . ARG A 1 282 ? -1.895 18.117 23.757 1.00 11.25 304 ARG A O 1
ATOM 4237 N N . ALA A 1 283 ? -2.083 20.196 22.888 1.00 9.76 305 ALA A N 1
ATOM 4238 C CA . ALA A 1 283 ? -0.837 20.646 23.464 1.00 11.03 305 ALA A CA 1
ATOM 4239 C C . ALA A 1 283 ? -0.899 20.650 24.978 1.00 9.20 305 ALA A C 1
ATOM 4240 O O . ALA A 1 283 ? 0.024 20.293 25.655 1.00 10.22 305 ALA A O 1
ATOM 4247 N N . GLU A 1 284 ? -2.056 21.065 25.525 1.00 9.42 306 GLU A N 1
ATOM 4248 C CA . GLU A 1 284 ? -2.273 21.085 26.957 1.00 8.69 306 GLU A CA 1
ATOM 4249 C C . GLU A 1 284 ? -2.285 19.685 27.533 1.00 9.39 306 GLU A C 1
ATOM 4250 O O . GLU A 1 284 ? -1.761 19.468 28.623 1.00 9.80 306 GLU A O 1
ATOM 4262 N N . SER A 1 285 ? -2.939 18.742 26.857 1.00 9.60 307 SER A N 1
ATOM 4263 C CA . SER A 1 285 ? -2.950 17.379 27.357 1.00 9.79 307 SER A CA 1
ATOM 4264 C C . SER A 1 285 ? -1.531 16.836 27.55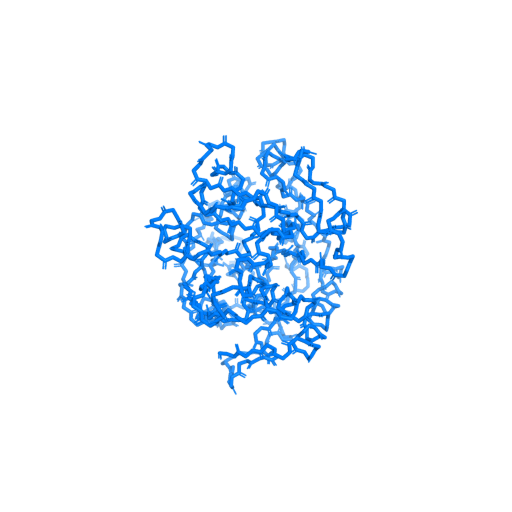2 1.00 8.89 307 SER A C 1
ATOM 4265 O O . SER A 1 285 ? -1.190 16.238 28.561 1.00 10.07 307 SER A O 1
ATOM 4273 N N . ALA A 1 286 ? -0.680 17.082 26.551 1.00 9.39 308 ALA A N 1
ATOM 4274 C CA . ALA A 1 286 ? 0.720 16.663 26.653 1.00 9.87 308 ALA A CA 1
ATOM 4275 C C . ALA A 1 286 ? 1.504 17.445 27.717 1.00 9.82 308 ALA A C 1
ATOM 4276 O O . ALA A 1 286 ? 2.302 16.825 28.439 1.00 10.85 308 ALA A O 1
ATOM 4283 N N . LYS A 1 287 ? 1.259 18.758 27.826 1.00 10.41 309 LYS A N 1
ATOM 4284 C CA . LYS A 1 287 ? 1.920 19.565 28.835 1.00 11.56 309 LYS A CA 1
ATOM 4285 C C . LYS A 1 287 ? 1.599 19.075 30.243 1.00 10.31 309 LYS A C 1
ATOM 4286 O O . LYS A 1 287 ? 2.479 18.931 31.079 1.00 10.52 309 LYS A O 1
ATOM 4305 N N . TRP A 1 288 ? 0.319 18.834 30.536 1.00 9.16 310 TRP A N 1
ATOM 4306 C CA . TRP A 1 288 ? -0.036 18.353 31.835 1.00 9.00 310 TRP A CA 1
ATOM 4307 C C . TRP A 1 288 ? 0.454 16.918 32.063 1.00 9.78 310 TRP A C 1
ATOM 4308 O O . TRP A 1 288 ? 0.765 16.558 33.182 1.00 10.18 310 TRP A O 1
ATOM 4329 N N . ASP A 1 289 ? 0.441 16.064 31.023 1.00 9.49 311 ASP A N 1
ATOM 4330 C CA . ASP A 1 289 ? 1.077 14.771 31.179 1.00 9.88 311 ASP A CA 1
ATOM 4331 C C . ASP A 1 289 ? 2.555 14.905 31.573 1.00 10.21 311 ASP A C 1
ATOM 4332 O O . ASP A 1 289 ? 3.009 14.133 32.399 1.00 11.88 311 ASP A O 1
ATOM 4341 N N . ARG A 1 290 ? 3.270 15.860 30.998 1.00 10.65 312 ARG A N 1
ATOM 4342 C CA . ARG A 1 290 ? 4.675 16.067 31.335 1.00 11.79 312 ARG A CA 1
ATOM 4343 C C . ARG A 1 290 ? 4.806 16.457 32.809 1.00 12.16 312 ARG A C 1
ATOM 4344 O O . ARG A 1 290 ? 5.763 16.026 33.481 1.00 12.70 312 ARG A O 1
ATOM 4365 N N . VAL A 1 291 ? 3.837 17.220 33.359 1.00 12.05 313 VAL A N 1
ATOM 4366 C CA . VAL A 1 291 ? 3.797 17.460 34.803 1.00 11.62 313 VAL A CA 1
ATOM 4367 C C . VAL A 1 291 ? 3.555 16.170 35.573 1.00 12.34 313 VAL A C 1
ATOM 4368 O O . VAL A 1 291 ? 4.184 15.917 36.610 1.00 14.35 313 VAL A O 1
ATOM 4381 N N . ILE A 1 292 ? 2.582 15.334 35.159 1.00 12.14 314 ILE A N 1
ATOM 4382 C CA . ILE A 1 292 ? 2.325 14.061 35.818 1.00 13.67 314 ILE A CA 1
ATOM 4383 C C . ILE A 1 292 ? 3.634 13.273 35.977 1.00 15.26 314 ILE A C 1
ATOM 4384 O O . ILE A 1 292 ? 3.877 12.733 37.069 1.00 17.82 314 ILE A O 1
ATOM 4400 N N . ARG A 1 293 ? 4.430 13.246 34.914 1.00 15.28 315 ARG A N 1
ATOM 4401 C CA . ARG A 1 293 ? 5.672 12.485 34.893 1.00 16.69 315 ARG A CA 1
ATOM 4402 C C . ARG A 1 293 ? 6.718 13.155 35.789 1.00 18.09 315 ARG A C 1
ATOM 4403 O O . ARG A 1 293 ? 7.312 12.489 36.662 1.00 21.27 315 ARG A O 1
ATOM 4424 N N . SER A 1 294 ? 6.970 14.448 35.577 1.00 17.42 316 SER A N 1
ATOM 4425 C CA . SER A 1 294 ? 8.056 15.117 36.299 1.00 18.35 316 SER A CA 1
ATOM 4426 C C . SER A 1 294 ? 7.774 15.195 37.805 1.00 18.72 316 SER A C 1
ATOM 4427 O O . SER A 1 294 ? 8.694 15.118 38.640 1.00 20.07 316 SER A O 1
ATOM 4435 N N . ALA A 1 295 ? 6.498 15.367 38.193 1.00 17.80 317 ALA A N 1
ATOM 4436 C CA . ALA A 1 295 ? 6.114 15.587 39.590 1.00 18.11 317 ALA A CA 1
ATOM 4437 C C . ALA A 1 295 ? 5.564 14.351 40.314 1.00 19.66 317 ALA A C 1
ATOM 4438 O O . ALA A 1 295 ? 5.055 14.459 41.439 1.00 24.07 317 ALA A O 1
ATOM 4445 N N . ASN A 1 296 ? 5.625 13.171 39.684 1.00 21.11 318 ASN A N 1
ATOM 4446 C CA . ASN A 1 296 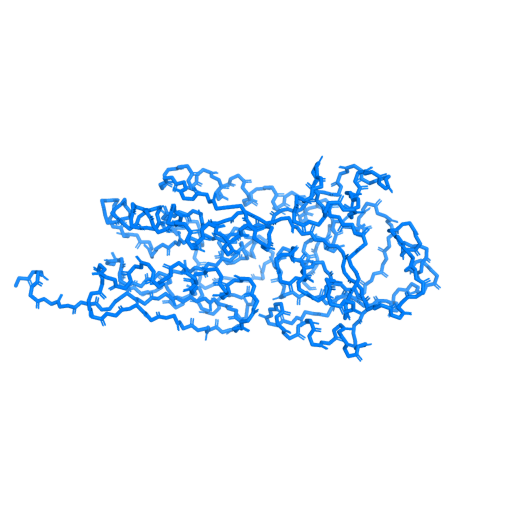? 5.142 11.947 40.323 1.00 24.71 318 ASN A CA 1
ATOM 4447 C C . ASN A 1 296 ? 3.747 12.152 40.929 1.00 23.22 318 ASN A C 1
ATOM 4448 O O . ASN A 1 296 ? 3.452 11.742 42.057 1.00 23.86 318 ASN A O 1
ATOM 4459 N N . VAL A 1 297 ? 2.859 12.739 40.117 1.00 21.40 319 VAL A N 1
ATOM 4460 C CA . VAL A 1 297 ? 1.473 12.945 40.504 1.00 19.86 319 VAL A CA 1
ATOM 4461 C C . VAL A 1 297 ? 0.833 11.607 40.859 1.00 20.14 319 VAL A C 1
ATOM 4462 O O . VAL A 1 297 ? 0.950 10.620 40.126 1.00 23.88 319 VAL A O 1
ATOM 4475 N N . ARG A 1 298 ? 0.180 11.577 42.015 1.00 20.29 320 ARG A N 1
ATOM 4476 C CA . ARG A 1 298 ? -0.390 10.361 42.552 1.00 25.27 320 ARG A CA 1
ATOM 4477 C C . ARG A 1 298 ? -1.867 10.610 42.812 1.00 23.38 320 ARG A C 1
ATOM 4478 O O . ARG A 1 298 ? -2.239 11.656 43.334 1.00 22.61 320 ARG A O 1
ATOM 4499 N N . LEU A 1 299 ? -2.693 9.620 42.475 1.00 24.43 321 LEU A N 1
ATOM 4500 C CA . LEU A 1 299 ? -4.077 9.615 42.914 1.00 24.13 321 LEU A CA 1
ATOM 4501 C C . LEU A 1 299 ? -4.140 9.561 44.442 1.00 27.50 321 LEU A C 1
ATOM 4502 O O . LEU A 1 299 ? -3.237 8.941 45.048 1.00 28.40 321 LEU A O 1
#

Secondary structure (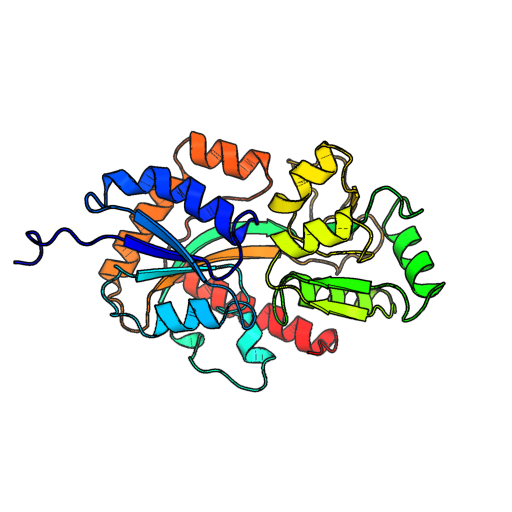DSSP, 8-state):
--TT----EEEEE-S-TTSHHHHHHHHHHTTTGGG-TT-EEEEE---GGGHHHHHHHHTS-SSSSEEEEE-SIIIIIGGGTSS--SS-GGG-EEEEEEEEEEBEEEE-TTSS-SSHHHHHHHHHHSTTT-EEEESSTTSHHHHHHHHHHHHHT---EEEE-SSHHHHHHHHHTTSSSEE--BHHHHHHHHHTTSSEEEEE-SSS--TTSTTSPBSGGGT-TT---EEEEEEEE-TT--HHHHHHHHHHHHHHHTSHHHHHHHHHTT-EE----HHHHHHHHHHHHHHHHHHHHHTT---

B-factor: mean 12.38, std 6.48, range [0.5, 45.15]

Nearest PDB structures (foldseek):
  8hkb-assembly1_A  TM=9.985E-01  e=1.963E-62  Piscinibacter sakaiensis
  8hk9-assembly2_A  TM=8.255E-01  e=1.014E-57  Piscinibacter sakaiensis
  7ndr-assembly1_E  TM=8.100E-01  e=2.592E-47  Comamonas sp.
  2f5x-assembly3_C  TM=9.351E-01  e=5.175E-30  Bordetella pertussis Tohama I
  2qpq-assembly2_B  TM=8.558E-01  e=1.438E-28  Bordetella pertussis

InterPro domains:
  IPR005064 Bordetella uptake gene [PF03401] (48-318)
  IPR005064 Bordetella uptake gene [PIRSF017082] (7-319)
  IPR005064 Bordetella uptake gene [PTHR42928] (10-319)
  IPR042100 Bordetella uptake gene, domain 1 [G3DSA:3.40.190.150] (30-311)

Foldseek 3Di:
DVVPDQAEQEEEQAFDPQAPLNPLVVLLLVLLCVVRVVYYHYDHHWDDQSQVSVVVQQPDDLANSYKYKYKQQLQFWVVLADPDHPDDNLQWQFQFFFWKFWWFKKAFLPPPDQADVRVLVVQVVQAANAAEEELAAGGLQLLLVLLVCLQRVGHHHYDYDRGDPVRLVCRLVVVHGITGGTQLSCVVCCVVSSMNTRATQDPADFPLCHPRYHVVVVPRVNSHGMMTITMTGHRPNDPVSSQVVLVSSLVSCPDVVNVVSCNNRRIGGDSDGSVVRSVVSNVVSVVSSVSCVSRVRHD